Protein AF-A0A090WXW4-F1 (afdb_monomer_lite)

Organism: NCBI:txid221126

Sequence (189 aa):
MKLTKKIIGKSDSYLQDFLSYNLQWGIMCPIWKREFIQKLKGFKAGYPRLNDPELMIRALLVPNVKFKVFTDVNYDTVYNMNVVNWVALKDKYYQSLLLFIPEVSRSLEDVNKTDLKKYLSSYLKVWFRDFMFPSQLNLVYQNNTLINLFYKHKIISIFKKFKLKTLLFGHNVFYYFKRKFKDLIINLT

Structure (mmCIF, N/CA/C/O backbone):
data_AF-A0A090WXW4-F1
#
_entry.id   AF-A0A090WXW4-F1
#
loop_
_atom_site.group_PDB
_atom_site.id
_atom_site.type_symbol
_atom_site.label_atom_id
_atom_site.label_alt_id
_atom_site.label_comp_id
_atom_site.label_asym_id
_atom_site.label_entity_id
_atom_site.label_seq_id
_atom_site.pdbx_PDB_ins_code
_atom_site.Cartn_x
_atom_site.Cartn_y
_atom_site.Cartn_z
_atom_site.occupancy
_atom_site.B_iso_or_equiv
_atom_site.auth_seq_id
_atom_site.auth_comp_id
_atom_site.auth_asym_id
_atom_site.auth_atom_id
_atom_site.pdbx_PDB_model_num
ATOM 1 N N . MET A 1 1 ? 13.107 -27.669 -0.609 1.00 52.09 1 MET A N 1
ATOM 2 C CA . MET A 1 1 ? 13.052 -26.349 0.062 1.00 52.09 1 MET A CA 1
ATOM 3 C C . MET A 1 1 ? 12.718 -26.582 1.529 1.00 52.09 1 MET A C 1
ATOM 5 O O . MET A 1 1 ? 11.716 -27.231 1.793 1.00 52.09 1 MET A O 1
ATOM 9 N N . LYS A 1 2 ? 13.561 -26.150 2.475 1.00 51.84 2 LYS A N 1
ATOM 10 C CA . LYS A 1 2 ? 13.277 -26.305 3.912 1.00 51.84 2 LYS A CA 1
ATOM 11 C C . LYS A 1 2 ? 12.258 -25.226 4.297 1.00 51.84 2 LYS A C 1
ATOM 13 O O . LYS A 1 2 ? 12.577 -24.044 4.222 1.00 51.84 2 LYS A O 1
ATOM 18 N N . LEU A 1 3 ? 11.021 -25.617 4.604 1.00 58.69 3 LEU A N 1
ATOM 19 C CA . LEU A 1 3 ? 9.980 -24.688 5.052 1.00 58.69 3 LEU A CA 1
ATOM 20 C C . LEU A 1 3 ? 10.286 -24.283 6.496 1.00 58.69 3 LEU A C 1
ATOM 22 O O . LEU A 1 3 ? 10.125 -25.078 7.419 1.00 58.69 3 LEU A O 1
ATOM 26 N N . THR A 1 4 ? 10.770 -23.062 6.696 1.00 64.00 4 THR A N 1
ATOM 27 C CA . THR A 1 4 ? 11.019 -22.522 8.035 1.00 64.00 4 THR A CA 1
ATOM 28 C C . THR A 1 4 ? 9.746 -21.862 8.553 1.00 64.00 4 THR A C 1
ATOM 30 O O . THR A 1 4 ? 9.257 -20.900 7.958 1.00 64.00 4 THR A O 1
ATOM 33 N N . LYS A 1 5 ? 9.203 -22.363 9.671 1.00 70.69 5 LYS A N 1
ATOM 34 C CA . LYS A 1 5 ? 8.072 -21.723 10.358 1.00 70.69 5 LYS A CA 1
ATOM 35 C C . LYS A 1 5 ? 8.496 -20.322 10.794 1.00 70.69 5 LYS A C 1
ATOM 37 O O . LYS A 1 5 ? 9.425 -20.172 11.584 1.00 70.69 5 LYS A O 1
ATOM 42 N N . LYS A 1 6 ? 7.795 -19.299 10.310 1.00 73.94 6 LYS A N 1
ATOM 43 C CA . LYS A 1 6 ? 7.925 -17.939 10.831 1.00 73.94 6 LYS A CA 1
ATOM 44 C C . LYS A 1 6 ? 6.922 -17.760 11.967 1.00 73.94 6 LYS A C 1
ATOM 46 O O . LYS A 1 6 ? 5.728 -17.953 11.763 1.00 73.94 6 LYS A O 1
ATOM 51 N N . ILE A 1 7 ? 7.403 -17.408 13.157 1.00 77.25 7 ILE A N 1
ATOM 52 C CA . ILE A 1 7 ? 6.532 -17.048 14.281 1.00 77.25 7 ILE A CA 1
ATOM 53 C C . ILE A 1 7 ? 5.947 -15.662 13.991 1.00 77.25 7 ILE A C 1
ATOM 55 O O . ILE A 1 7 ? 6.689 -14.725 13.690 1.00 77.25 7 ILE A O 1
ATOM 59 N N . ILE A 1 8 ? 4.620 -15.545 14.046 1.00 77.06 8 ILE A N 1
ATOM 60 C CA . ILE A 1 8 ? 3.903 -14.280 13.867 1.00 77.06 8 ILE A CA 1
ATOM 61 C C . ILE A 1 8 ? 3.454 -13.820 15.251 1.00 77.06 8 ILE A C 1
ATOM 63 O O . ILE A 1 8 ? 2.583 -14.433 15.862 1.00 77.06 8 ILE A O 1
ATOM 67 N N . GLY A 1 9 ? 4.088 -12.763 15.755 1.00 79.62 9 GLY A N 1
ATOM 68 C CA . GLY A 1 9 ? 3.720 -12.157 17.030 1.00 79.62 9 GLY A CA 1
ATOM 69 C C . GLY A 1 9 ? 2.408 -11.377 16.951 1.00 79.62 9 GLY A C 1
ATOM 70 O O . GLY A 1 9 ? 1.906 -11.060 15.869 1.00 79.62 9 GLY A O 1
ATOM 71 N N . LYS A 1 10 ? 1.870 -11.032 18.121 1.00 85.44 10 LYS A N 1
ATOM 72 C CA . LYS A 1 10 ? 0.752 -10.094 18.234 1.00 85.44 10 LYS A CA 1
ATOM 73 C C . LYS A 1 10 ? 1.187 -8.715 17.726 1.00 85.44 10 LYS A C 1
ATOM 75 O O . LYS A 1 10 ? 2.288 -8.267 18.029 1.00 85.44 10 LYS A O 1
ATOM 80 N N . SER A 1 11 ? 0.311 -8.057 16.973 1.00 89.19 11 SER A N 1
ATOM 81 C CA . SER A 1 11 ? 0.519 -6.677 16.529 1.00 89.19 11 SER A CA 1
ATOM 82 C C . SER A 1 11 ? -0.136 -5.681 17.478 1.00 89.19 11 SER A C 1
ATOM 84 O O . SER A 1 11 ? -1.258 -5.911 17.943 1.00 89.19 11 SER A O 1
ATOM 86 N N . ASP A 1 12 ? 0.533 -4.549 17.695 1.00 89.56 12 ASP A N 1
ATOM 87 C CA . ASP A 1 12 ? -0.028 -3.389 18.394 1.00 89.56 12 ASP A CA 1
ATOM 88 C C . ASP A 1 12 ? -1.120 -2.708 17.559 1.00 89.56 12 ASP A C 1
ATOM 90 O O . ASP A 1 12 ? -2.100 -2.183 18.088 1.00 89.56 12 ASP A O 1
ATOM 94 N N . SER A 1 13 ? -0.977 -2.728 16.229 1.00 94.06 13 SER A N 1
ATOM 95 C CA . SER A 1 13 ? -1.951 -2.152 15.309 1.00 94.06 13 SER A CA 1
ATOM 96 C C . SER A 1 13 ? -1.961 -2.884 13.973 1.00 94.06 13 SER A C 1
ATOM 98 O O . SER A 1 13 ? -1.239 -2.541 13.035 1.00 94.06 13 SER A O 1
ATOM 100 N N . TYR A 1 14 ? -2.885 -3.834 13.844 1.00 94.06 14 TYR A N 1
ATOM 101 C CA . TYR A 1 14 ? -3.102 -4.551 12.586 1.00 94.06 14 TYR A CA 1
ATOM 102 C C . TYR A 1 14 ? -3.417 -3.602 11.420 1.00 94.06 14 TYR A C 1
ATOM 104 O O . TYR A 1 14 ? -2.978 -3.837 10.300 1.00 94.06 14 TYR A O 1
ATOM 112 N N . LEU A 1 15 ? -4.111 -2.483 11.665 1.00 96.12 15 LEU A N 1
ATOM 113 C CA . LEU A 1 15 ? -4.351 -1.483 10.620 1.00 96.12 15 LEU A CA 1
ATOM 114 C C . LEU A 1 15 ? -3.035 -0.894 10.094 1.00 96.12 15 LEU A C 1
ATOM 116 O O . LEU A 1 15 ? -2.853 -0.809 8.882 1.00 96.12 15 LEU A O 1
ATOM 120 N N . GLN A 1 16 ? -2.108 -0.512 10.978 1.00 97.06 16 GLN A N 1
ATOM 121 C CA . GLN A 1 16 ? -0.806 0.008 10.553 1.00 97.06 16 GLN A CA 1
ATOM 122 C C . GLN A 1 16 ? 0.012 -1.044 9.805 1.00 97.06 16 GLN A C 1
ATOM 124 O O . GLN A 1 16 ? 0.681 -0.693 8.833 1.00 97.06 16 GLN A O 1
ATOM 129 N N . ASP A 1 17 ? -0.078 -2.316 10.197 1.00 95.38 17 ASP A N 1
ATOM 130 C CA . ASP A 1 17 ? 0.574 -3.411 9.479 1.00 95.38 17 ASP A CA 1
ATOM 131 C C . ASP A 1 17 ? 0.079 -3.513 8.038 1.00 95.38 17 ASP A C 1
ATOM 133 O O . ASP A 1 17 ? 0.882 -3.475 7.100 1.00 95.38 17 ASP A O 1
ATOM 137 N N . PHE A 1 18 ? -1.240 -3.544 7.839 1.00 96.00 18 PHE A N 1
ATOM 138 C CA . PHE A 1 18 ? -1.822 -3.564 6.499 1.00 96.00 18 PHE A CA 1
ATOM 139 C C . PHE A 1 18 ? -1.450 -2.319 5.689 1.00 96.00 18 PHE A C 1
ATOM 141 O O . PHE A 1 18 ? -1.054 -2.437 4.526 1.00 96.00 18 PHE A O 1
ATOM 148 N N . LEU A 1 19 ? -1.504 -1.129 6.295 1.00 97.81 19 LEU A N 1
ATOM 149 C CA . LEU A 1 19 ? -1.081 0.116 5.647 1.00 97.81 19 LEU A CA 1
ATOM 150 C C . LEU A 1 19 ? 0.420 0.120 5.316 1.00 97.81 19 LEU A C 1
ATOM 152 O O . LEU A 1 19 ? 0.826 0.784 4.368 1.00 97.81 19 LEU A O 1
ATOM 156 N N . SER A 1 20 ? 1.235 -0.649 6.037 1.00 97.19 20 SER A N 1
ATOM 157 C CA . SER A 1 20 ? 2.687 -0.749 5.852 1.00 97.19 20 SER A CA 1
ATOM 158 C C . SER A 1 20 ? 3.124 -1.906 4.953 1.00 97.19 20 SER A C 1
ATOM 160 O O . SER A 1 20 ? 4.323 -2.173 4.869 1.00 97.19 20 SER A O 1
ATOM 162 N N . TYR A 1 21 ? 2.195 -2.592 4.276 1.00 95.50 21 TYR A N 1
ATOM 163 C CA . TYR A 1 21 ? 2.477 -3.821 3.517 1.00 95.50 21 TYR A CA 1
ATOM 164 C C . TYR A 1 21 ? 3.077 -4.951 4.381 1.00 95.50 21 TYR A C 1
ATOM 166 O O . TYR A 1 21 ? 3.743 -5.856 3.883 1.00 95.50 21 TYR A O 1
ATOM 174 N N . ASN A 1 22 ? 2.844 -4.930 5.693 1.00 92.94 22 ASN A N 1
ATOM 175 C CA . ASN A 1 22 ? 3.186 -6.026 6.592 1.00 92.94 22 ASN A CA 1
ATOM 176 C C . ASN A 1 22 ? 2.044 -7.058 6.591 1.00 92.94 22 ASN A C 1
ATOM 178 O O . ASN A 1 22 ? 1.309 -7.219 7.562 1.00 92.94 22 ASN A O 1
ATOM 182 N N . LEU A 1 23 ? 1.848 -7.712 5.444 1.00 89.75 23 LEU A N 1
ATOM 183 C CA . LEU A 1 23 ? 0.687 -8.564 5.176 1.00 89.75 23 LEU A CA 1
ATOM 184 C C . LEU A 1 23 ? 0.905 -9.979 5.722 1.00 89.75 23 LEU A C 1
ATOM 186 O O . LEU A 1 23 ? 1.285 -10.888 4.989 1.00 89.75 23 LEU A O 1
ATOM 190 N N . GLN A 1 24 ? 0.680 -10.160 7.023 1.00 79.62 24 GLN A N 1
ATOM 191 C CA . GLN A 1 24 ? 0.763 -11.482 7.660 1.00 79.62 24 GLN A CA 1
ATOM 192 C C . GLN A 1 24 ? -0.463 -12.365 7.370 1.00 79.62 24 GLN A C 1
ATOM 194 O O . GLN A 1 24 ? -0.419 -13.567 7.617 1.00 79.62 24 GLN A O 1
ATOM 199 N N . TRP A 1 25 ? -1.563 -11.789 6.874 1.00 75.94 25 TRP A N 1
ATOM 200 C CA . TRP A 1 25 ? -2.817 -12.504 6.623 1.00 75.94 25 TRP A CA 1
ATOM 201 C C . TRP A 1 25 ? -3.050 -12.667 5.120 1.00 75.94 25 TRP A C 1
ATOM 203 O O . TRP A 1 25 ? -3.066 -11.683 4.380 1.00 75.94 25 TRP A O 1
ATOM 213 N N . GLY A 1 26 ? -3.254 -13.908 4.679 1.00 69.31 26 GLY A N 1
ATOM 214 C CA . GLY A 1 26 ? -3.752 -14.228 3.341 1.00 69.31 26 GLY A CA 1
ATOM 215 C C . GLY A 1 26 ? -5.283 -14.315 3.292 1.00 69.31 26 GLY A C 1
ATOM 216 O O . GLY A 1 26 ? -5.955 -14.237 4.321 1.00 69.31 26 GLY A O 1
ATOM 217 N N . ILE A 1 27 ? -5.836 -14.537 2.093 1.00 60.81 27 ILE A N 1
ATOM 218 C CA . ILE A 1 27 ? -7.292 -14.659 1.832 1.00 60.81 27 ILE A CA 1
ATOM 219 C C . ILE A 1 27 ? -7.966 -15.711 2.716 1.00 60.81 27 ILE A C 1
ATOM 221 O O . ILE A 1 27 ? -9.117 -15.542 3.104 1.00 60.81 27 ILE A O 1
ATOM 225 N N . MET A 1 28 ? -7.248 -16.789 3.029 1.00 62.22 28 MET A N 1
ATOM 226 C CA . MET A 1 28 ? -7.763 -17.929 3.790 1.00 62.22 28 MET A CA 1
ATOM 227 C C . MET A 1 28 ? -7.749 -17.719 5.308 1.00 62.22 28 MET A C 1
ATOM 229 O O . MET A 1 28 ? -8.315 -18.521 6.039 1.00 62.22 28 MET A O 1
ATOM 233 N N . CYS A 1 29 ? -7.087 -16.673 5.801 1.00 76.06 29 CYS A N 1
ATOM 234 C CA . CYS A 1 29 ? -6.876 -16.485 7.234 1.00 76.06 29 CYS A CA 1
ATOM 235 C C . CYS A 1 29 ? -8.102 -15.960 8.014 1.00 76.06 29 CYS A C 1
ATOM 237 O O . CYS A 1 29 ? -8.272 -16.371 9.162 1.00 76.06 29 CYS A O 1
ATOM 239 N N . PRO A 1 30 ? -8.942 -15.042 7.493 1.00 86.62 30 PRO A N 1
ATOM 240 C CA . PRO A 1 30 ? -10.058 -14.506 8.269 1.00 86.62 30 PRO A CA 1
ATOM 241 C C . PRO A 1 30 ? -11.321 -15.375 8.208 1.00 86.62 30 PRO A C 1
ATOM 243 O O . PRO A 1 30 ? -11.803 -15.736 7.137 1.00 86.62 30 PRO A O 1
ATOM 246 N N . ILE A 1 31 ? -11.946 -15.574 9.370 1.00 90.94 31 ILE A N 1
ATOM 247 C CA . ILE A 1 31 ? -13.334 -16.037 9.474 1.00 90.94 31 ILE A CA 1
ATOM 248 C C . ILE A 1 31 ? -14.226 -14.811 9.675 1.00 90.94 31 ILE A C 1
ATOM 250 O O . ILE A 1 31 ? -14.103 -14.087 10.665 1.00 90.94 31 ILE A O 1
ATOM 254 N N . TRP A 1 32 ? -15.138 -14.574 8.734 1.00 93.19 32 TRP A N 1
ATOM 255 C CA . TRP A 1 32 ? -16.021 -13.410 8.751 1.00 93.19 32 TRP A CA 1
ATOM 256 C C . TRP A 1 32 ? -17.415 -13.754 9.267 1.00 93.19 32 TRP A C 1
ATOM 258 O O . TRP A 1 32 ? -18.025 -14.738 8.852 1.00 93.19 32 TRP A O 1
ATOM 268 N N . LYS A 1 33 ? -17.991 -12.866 10.085 1.00 96.38 33 LYS A N 1
ATOM 269 C CA . LYS A 1 33 ? -19.446 -12.856 10.282 1.00 96.38 33 LYS A CA 1
ATOM 270 C C . LYS A 1 33 ? -20.117 -12.483 8.959 1.00 96.38 33 LYS A C 1
ATOM 272 O O . LYS A 1 33 ? -19.784 -11.447 8.382 1.00 96.38 33 LYS A O 1
ATOM 277 N N . ARG A 1 34 ? -21.087 -13.289 8.512 1.00 96.12 34 ARG A N 1
ATOM 278 C CA . ARG A 1 34 ? -21.793 -13.106 7.228 1.00 96.12 34 ARG A CA 1
ATOM 279 C C . ARG A 1 34 ? -22.326 -11.683 7.045 1.00 96.12 34 ARG A C 1
ATOM 281 O O . ARG A 1 34 ? -22.036 -11.036 6.045 1.00 96.12 34 ARG A O 1
ATOM 288 N N . GLU A 1 35 ? -23.050 -11.176 8.034 1.00 97.00 35 GLU A N 1
ATOM 289 C CA . GLU A 1 35 ? -23.637 -9.833 7.976 1.00 97.00 35 GLU A CA 1
ATOM 290 C C . GLU A 1 35 ? -22.574 -8.731 7.888 1.00 97.00 35 GLU A C 1
ATOM 292 O O . GLU A 1 35 ? -22.773 -7.714 7.228 1.00 97.00 35 GLU A O 1
ATOM 297 N N . PHE A 1 36 ? -21.423 -8.926 8.538 1.00 97.00 36 PHE A N 1
ATOM 298 C CA . PHE A 1 36 ? -20.335 -7.954 8.523 1.00 97.00 36 PHE A CA 1
ATOM 299 C C . PHE A 1 36 ? -19.694 -7.861 7.135 1.00 97.00 36 PHE A C 1
ATOM 301 O O . PHE A 1 36 ? -19.548 -6.763 6.599 1.00 97.00 36 PHE A O 1
ATOM 308 N N . ILE A 1 37 ? -19.376 -9.000 6.508 1.00 95.56 37 ILE A N 1
ATOM 309 C CA . ILE A 1 37 ? -18.783 -9.000 5.162 1.00 95.56 37 ILE A CA 1
ATOM 310 C C . ILE A 1 37 ? -19.770 -8.508 4.091 1.00 95.56 37 ILE A C 1
ATOM 312 O O . ILE A 1 37 ? -19.362 -7.835 3.143 1.00 95.56 37 ILE A O 1
ATOM 316 N N . GLN A 1 38 ? -21.072 -8.756 4.271 1.00 96.19 38 GLN A N 1
ATOM 317 C CA . GLN A 1 38 ? -22.121 -8.197 3.412 1.00 96.19 38 GLN A CA 1
ATOM 318 C C . GLN A 1 38 ? -22.202 -6.669 3.525 1.00 96.19 38 GLN A C 1
ATOM 320 O O . GLN A 1 38 ? -22.284 -5.994 2.500 1.00 96.19 38 GLN A O 1
ATOM 325 N N . LYS A 1 39 ? -22.088 -6.102 4.736 1.00 96.44 39 LYS A N 1
ATOM 326 C CA . LYS A 1 39 ? -22.002 -4.640 4.937 1.00 96.44 39 LYS A CA 1
ATOM 327 C C . LYS A 1 39 ? -20.761 -4.036 4.277 1.00 96.44 39 LYS A C 1
ATOM 329 O O . LYS A 1 39 ? -20.833 -2.944 3.721 1.00 96.44 39 LYS A O 1
ATOM 334 N N . LEU A 1 40 ? -19.646 -4.768 4.273 1.00 95.62 40 LEU A N 1
ATOM 335 C CA . LEU A 1 40 ? -18.441 -4.395 3.530 1.00 95.62 40 LEU A CA 1
ATOM 336 C C . LEU A 1 40 ? -18.575 -4.591 2.011 1.00 95.62 40 LEU A C 1
ATOM 338 O O . LEU A 1 40 ? -17.685 -4.168 1.282 1.00 95.62 40 LEU A O 1
ATOM 342 N N . LYS A 1 41 ? -19.647 -5.209 1.506 1.00 96.31 41 LYS A N 1
ATOM 343 C CA . LYS A 1 41 ? -19.835 -5.523 0.079 1.00 96.31 41 LYS A CA 1
ATOM 344 C C . LYS A 1 41 ? -18.727 -6.408 -0.520 1.00 96.31 41 LYS A C 1
ATOM 346 O O . LYS A 1 41 ? -18.479 -6.348 -1.719 1.00 96.31 41 LYS A O 1
ATOM 351 N N . GLY A 1 42 ? -18.077 -7.240 0.301 1.00 93.31 42 GLY A N 1
ATOM 352 C CA . GLY A 1 42 ? -17.055 -8.188 -0.158 1.00 93.31 42 GLY A CA 1
ATOM 353 C C . GLY A 1 42 ? -15.864 -7.539 -0.879 1.00 93.31 42 GLY A C 1
ATOM 354 O O . GLY A 1 42 ? -15.480 -6.408 -0.575 1.00 93.31 42 GLY A O 1
ATOM 355 N N . PHE A 1 43 ? -15.251 -8.280 -1.808 1.00 93.56 43 PHE A N 1
ATOM 356 C CA . PHE A 1 43 ? -14.136 -7.809 -2.635 1.00 93.56 43 PHE A CA 1
ATOM 357 C C . PHE A 1 43 ? -14.596 -6.885 -3.766 1.00 93.56 43 PHE A C 1
ATOM 359 O O . PHE A 1 43 ? -15.680 -7.046 -4.324 1.00 93.56 43 PHE A O 1
ATOM 366 N N . LYS A 1 44 ? -13.724 -5.958 -4.169 1.00 93.50 44 LYS A N 1
ATOM 367 C CA . LYS A 1 44 ? -13.964 -5.082 -5.318 1.00 93.50 44 LYS A CA 1
ATOM 368 C C . LYS A 1 44 ? -13.432 -5.716 -6.599 1.00 93.50 44 LYS A C 1
ATOM 370 O O . LYS A 1 44 ? -12.229 -5.756 -6.823 1.00 93.50 44 LYS A O 1
ATOM 375 N N . ALA A 1 45 ? -14.336 -6.132 -7.484 1.00 89.94 45 ALA A N 1
ATOM 376 C CA . ALA A 1 45 ? -13.988 -6.838 -8.723 1.00 89.94 45 ALA A CA 1
ATOM 377 C C . ALA A 1 45 ? -13.012 -6.081 -9.651 1.00 89.94 45 ALA A C 1
ATOM 379 O O . ALA A 1 45 ? -12.291 -6.708 -10.420 1.00 89.94 45 ALA A O 1
ATOM 380 N N . GLY A 1 46 ? -12.957 -4.745 -9.575 1.00 92.06 46 GLY A N 1
ATOM 381 C CA . GLY A 1 46 ? -12.081 -3.926 -10.421 1.00 92.06 46 GLY A CA 1
ATOM 382 C C . GLY A 1 46 ? -10.588 -3.986 -10.075 1.00 92.06 46 GLY A C 1
ATOM 383 O O . GLY A 1 46 ? -9.770 -3.502 -10.852 1.00 92.06 46 GLY A O 1
ATOM 384 N N . TYR A 1 47 ? -10.207 -4.555 -8.929 1.00 94.19 47 TYR A N 1
ATOM 385 C CA . TYR A 1 47 ? -8.810 -4.613 -8.502 1.00 94.19 47 TYR A CA 1
ATOM 386 C C . TYR A 1 47 ? -8.083 -5.821 -9.117 1.00 94.19 47 TYR A C 1
ATOM 388 O O . TYR A 1 47 ? -8.411 -6.968 -8.799 1.00 94.19 47 TYR A O 1
ATOM 396 N N . PRO A 1 48 ? -7.022 -5.606 -9.920 1.00 93.62 48 PRO A N 1
ATOM 397 C CA . PRO A 1 48 ? -6.256 -6.707 -10.510 1.00 93.62 48 PRO A CA 1
ATOM 398 C C . PRO A 1 48 ? -5.361 -7.447 -9.496 1.00 93.62 48 PRO A C 1
ATOM 400 O O . PRO A 1 48 ? -4.896 -8.560 -9.756 1.00 93.62 48 PRO A O 1
ATOM 403 N N . ARG A 1 49 ? -5.087 -6.814 -8.351 1.00 92.75 49 ARG A N 1
ATOM 404 C CA . ARG A 1 49 ? -4.312 -7.294 -7.192 1.00 92.75 49 ARG A CA 1
ATOM 405 C C . ARG A 1 49 ? -4.626 -6.416 -5.970 1.00 92.75 49 ARG A C 1
ATOM 407 O O . ARG A 1 49 ? -5.250 -5.372 -6.127 1.00 92.75 49 ARG A O 1
ATOM 414 N N . LEU A 1 50 ? -4.139 -6.783 -4.783 1.00 94.38 50 LEU A N 1
ATOM 415 C CA . LEU A 1 50 ? -4.330 -6.043 -3.520 1.00 94.38 50 LEU A CA 1
ATOM 416 C C . LEU A 1 50 ? -5.776 -6.034 -2.992 1.00 94.38 50 LEU A C 1
ATOM 418 O O . LEU A 1 50 ? -6.084 -5.257 -2.097 1.00 94.38 50 LEU A O 1
ATOM 422 N N . ASN A 1 51 ? -6.628 -6.937 -3.481 1.00 93.25 51 ASN A N 1
ATOM 423 C CA . ASN A 1 51 ? -7.991 -7.130 -2.975 1.00 93.25 51 ASN A CA 1
ATOM 424 C C . ASN A 1 51 ? -8.024 -7.431 -1.472 1.00 93.25 51 ASN A C 1
ATOM 426 O O . ASN A 1 51 ? -8.821 -6.864 -0.735 1.00 93.25 51 ASN A O 1
ATOM 430 N N . ASP A 1 52 ? -7.131 -8.302 -1.016 1.00 91.62 52 ASP A N 1
ATOM 431 C CA . ASP A 1 52 ? -7.095 -8.767 0.370 1.00 91.62 52 ASP A CA 1
ATOM 432 C C . ASP A 1 52 ? -6.694 -7.653 1.336 1.00 91.62 52 ASP A C 1
ATOM 434 O O . ASP A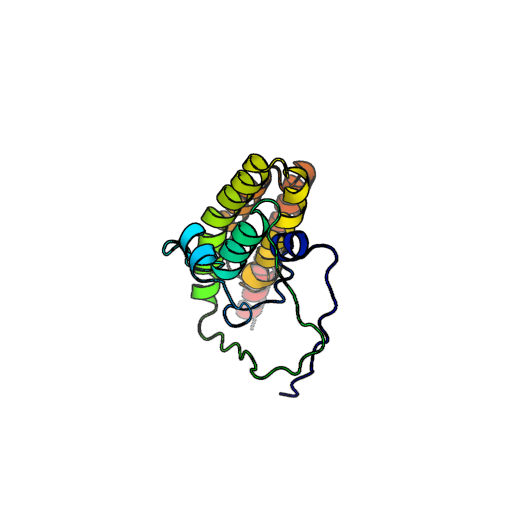 1 52 ? -7.463 -7.379 2.260 1.00 91.62 52 ASP A O 1
ATOM 438 N N . PRO A 1 53 ? -5.553 -6.954 1.139 1.00 94.81 53 PRO A N 1
ATOM 439 C CA . PRO A 1 53 ? -5.233 -5.820 1.989 1.00 94.81 53 PRO A CA 1
ATOM 440 C C . PRO A 1 53 ? -6.280 -4.707 1.890 1.00 94.81 53 PRO A C 1
ATOM 442 O O . PRO A 1 53 ? -6.563 -4.080 2.904 1.00 94.81 53 PRO A O 1
ATOM 445 N N . GLU A 1 54 ? -6.897 -4.478 0.726 1.00 96.12 54 GLU A N 1
ATOM 446 C CA . GLU A 1 54 ? -7.974 -3.489 0.574 1.00 96.12 54 GLU A CA 1
ATOM 447 C C . GLU A 1 54 ? -9.182 -3.823 1.457 1.00 96.12 54 GLU A C 1
ATOM 449 O O . GLU A 1 54 ? -9.605 -2.991 2.265 1.00 96.12 54 GLU A O 1
ATOM 454 N N . LEU A 1 55 ? -9.688 -5.056 1.371 1.00 95.62 55 LEU A N 1
ATOM 455 C CA . LEU A 1 55 ? -10.830 -5.509 2.159 1.00 95.62 55 LEU A CA 1
ATOM 456 C C . LEU A 1 55 ? -10.525 -5.463 3.660 1.00 95.62 55 LEU A C 1
ATOM 458 O O . LEU A 1 55 ? -11.356 -5.010 4.450 1.00 95.62 55 LEU A O 1
ATOM 462 N N . MET A 1 56 ? -9.327 -5.896 4.054 1.00 95.44 56 MET A N 1
ATOM 463 C CA . MET A 1 56 ? -8.891 -5.886 5.450 1.00 95.44 56 MET A CA 1
ATOM 464 C C . MET A 1 56 ? -8.761 -4.471 6.002 1.00 95.44 56 MET A C 1
ATOM 466 O O . MET A 1 56 ? -9.231 -4.205 7.106 1.00 95.44 56 MET A 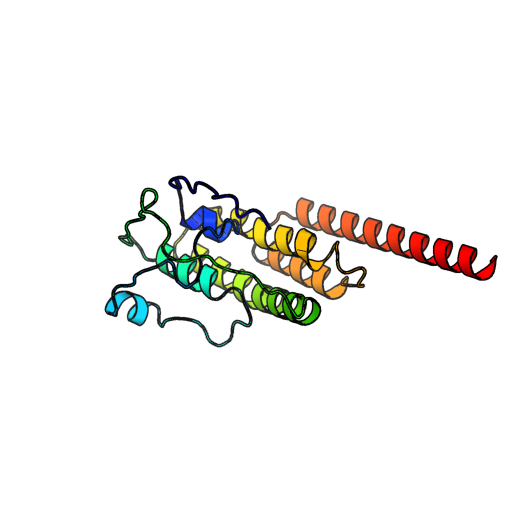O 1
ATOM 470 N N . ILE A 1 57 ? -8.181 -3.542 5.238 1.00 96.88 57 ILE A N 1
ATOM 471 C CA . ILE A 1 57 ? -8.095 -2.136 5.644 1.00 96.88 57 ILE A CA 1
ATOM 472 C C . ILE A 1 57 ? -9.498 -1.570 5.836 1.00 96.88 57 ILE A C 1
ATOM 474 O O . ILE A 1 57 ? -9.766 -0.990 6.884 1.00 96.88 57 ILE A O 1
ATOM 478 N N . ARG A 1 58 ? -10.424 -1.792 4.896 1.00 96.62 58 ARG A N 1
ATOM 479 C CA . ARG A 1 58 ? -11.813 -1.339 5.064 1.00 96.62 58 ARG A CA 1
ATOM 480 C C . ARG A 1 58 ? -12.472 -1.921 6.307 1.00 96.62 58 ARG A C 1
ATOM 482 O O . ARG A 1 58 ? -13.114 -1.177 7.040 1.00 96.62 58 ARG A O 1
ATOM 489 N N . ALA A 1 59 ? -12.289 -3.213 6.570 1.00 96.19 59 ALA A N 1
ATOM 490 C CA . ALA A 1 59 ? -12.797 -3.852 7.780 1.00 96.19 59 ALA A CA 1
ATOM 491 C C . ALA A 1 59 ? -12.227 -3.209 9.056 1.00 96.19 59 ALA A C 1
ATOM 493 O O . ALA A 1 59 ? -12.977 -2.908 9.981 1.00 96.19 59 ALA A O 1
ATOM 494 N N . LEU A 1 60 ? -10.915 -2.958 9.088 1.00 96.44 60 LEU A N 1
ATOM 495 C CA . LEU A 1 60 ? -10.203 -2.365 10.225 1.00 96.44 60 LEU A CA 1
ATOM 496 C C . LEU A 1 60 ? -10.476 -0.862 10.411 1.00 96.44 60 LEU A C 1
ATOM 498 O O . LEU A 1 60 ? -10.194 -0.310 11.477 1.00 96.44 60 LEU A O 1
ATOM 502 N N . LEU A 1 61 ? -11.023 -0.194 9.395 1.00 97.75 61 LEU A N 1
ATOM 503 C CA . LEU A 1 61 ? -11.488 1.190 9.481 1.00 97.75 61 LEU A CA 1
ATOM 504 C C . LEU A 1 61 ? -12.922 1.310 10.009 1.00 97.75 61 LEU A C 1
ATOM 506 O O . LEU A 1 61 ? -13.312 2.412 10.392 1.00 97.75 61 LEU A O 1
ATOM 510 N N . VAL A 1 62 ? -13.689 0.213 10.091 1.00 97.12 62 VAL A N 1
ATOM 511 C CA . VAL A 1 62 ? -15.026 0.244 10.703 1.00 97.12 62 VAL A CA 1
ATOM 512 C C . VAL A 1 62 ? -14.899 0.658 12.179 1.00 97.12 62 VAL A C 1
ATOM 514 O O . VAL A 1 62 ? -14.148 0.021 12.928 1.00 97.12 62 VAL A O 1
ATOM 517 N N . PRO A 1 63 ? -15.624 1.701 12.632 1.00 94.31 63 PRO A N 1
ATOM 518 C CA . PRO A 1 63 ? -15.563 2.153 14.017 1.00 94.31 63 PRO A CA 1
ATOM 519 C C . PRO A 1 63 ? -15.865 1.022 14.999 1.00 94.31 63 PRO A C 1
ATOM 521 O O . PRO A 1 63 ? -16.847 0.297 14.844 1.00 94.31 63 PRO A O 1
ATOM 524 N N . ASN A 1 64 ? -15.019 0.882 16.022 1.00 93.94 64 ASN A N 1
ATOM 525 C CA . ASN A 1 64 ? -15.165 -0.121 17.083 1.00 93.94 64 ASN A CA 1
ATOM 526 C C . ASN A 1 64 ? -15.300 -1.568 16.569 1.00 93.94 64 ASN A C 1
ATOM 528 O O . ASN A 1 64 ? -15.968 -2.392 17.202 1.00 93.94 64 ASN A O 1
ATOM 532 N N . VAL A 1 65 ? -14.682 -1.889 15.423 1.00 95.75 65 VAL A N 1
ATOM 533 C CA . VAL A 1 65 ? -14.665 -3.256 14.895 1.00 95.75 65 VAL A CA 1
ATOM 534 C C . VAL A 1 65 ? -14.109 -4.225 15.938 1.00 95.75 65 VAL A C 1
ATOM 536 O O . VAL A 1 65 ? -13.028 -4.034 16.493 1.00 95.75 65 VAL A O 1
ATOM 539 N N . LYS A 1 66 ? -14.870 -5.285 16.217 1.00 95.31 66 LYS A N 1
ATOM 540 C CA . LYS A 1 66 ? -14.480 -6.342 17.151 1.00 95.31 66 LYS A CA 1
ATOM 541 C C . LYS A 1 66 ? -13.963 -7.532 16.361 1.00 95.31 66 LYS A C 1
ATOM 543 O O . LYS A 1 66 ? -14.684 -8.085 15.534 1.00 95.31 66 LYS A O 1
ATOM 548 N N . PHE A 1 67 ? -12.739 -7.946 16.648 1.00 94.00 67 PHE A N 1
ATOM 549 C CA . PHE A 1 67 ? -12.120 -9.127 16.060 1.00 94.00 67 PHE A CA 1
ATOM 550 C C . PHE A 1 67 ? -11.208 -9.800 17.087 1.00 94.00 67 PHE A C 1
ATOM 552 O O . PHE A 1 67 ? -10.849 -9.205 18.104 1.00 94.00 67 PHE A O 1
ATOM 559 N N . LYS A 1 68 ? -10.852 -11.058 16.826 1.00 92.12 68 LYS A N 1
ATOM 560 C CA . LYS A 1 68 ? -9.910 -11.836 17.631 1.00 92.12 68 LYS A CA 1
ATOM 561 C C . LYS A 1 68 ? -8.869 -12.441 16.701 1.00 92.12 68 LYS A C 1
ATOM 563 O O . LYS A 1 68 ? -9.210 -12.895 15.614 1.00 92.12 68 LYS A O 1
ATOM 568 N N . VAL A 1 69 ? -7.618 -12.435 17.142 1.00 89.94 69 VAL A N 1
ATOM 569 C CA . VAL A 1 69 ? -6.489 -13.025 16.419 1.00 89.94 69 VAL A CA 1
ATOM 570 C C . VAL A 1 69 ? -5.958 -14.181 17.250 1.00 89.94 69 VAL A C 1
ATOM 572 O O . VAL A 1 69 ? -5.784 -14.039 18.460 1.00 89.94 69 VAL A O 1
ATOM 575 N N . PHE A 1 70 ? -5.732 -15.318 16.602 1.00 87.81 70 PHE A N 1
ATOM 576 C CA . PHE A 1 70 ? -5.181 -16.518 17.219 1.00 87.81 70 PHE A CA 1
ATOM 577 C C . PHE A 1 70 ? -3.737 -16.685 16.734 1.00 87.81 70 PHE A C 1
ATOM 579 O O . PHE A 1 70 ? -3.516 -17.102 15.602 1.00 87.81 70 PHE A O 1
ATOM 586 N N . THR A 1 71 ? -2.759 -16.304 17.557 1.00 85.19 71 THR A N 1
ATOM 587 C CA . THR A 1 71 ? -1.321 -16.404 17.223 1.00 85.19 71 THR A CA 1
ATOM 588 C C . THR A 1 71 ? -0.702 -17.735 17.639 1.00 85.19 71 THR A C 1
ATOM 590 O O . THR A 1 71 ? 0.316 -18.138 17.083 1.00 85.19 71 THR A O 1
ATOM 593 N N . ASP A 1 72 ? -1.345 -18.434 18.577 1.00 85.31 72 ASP A N 1
ATOM 594 C CA . ASP A 1 72 ? -0.770 -19.596 19.267 1.00 85.31 72 ASP A CA 1
ATOM 595 C C . ASP A 1 72 ? -1.376 -20.922 18.779 1.00 85.31 72 ASP A C 1
ATOM 597 O O . ASP A 1 72 ? -1.241 -21.963 19.417 1.00 85.31 72 ASP A O 1
ATOM 601 N N . VAL A 1 73 ? -2.065 -20.889 17.636 1.00 84.12 73 VAL A N 1
ATOM 602 C CA . VAL A 1 73 ? -2.645 -22.073 16.994 1.00 84.12 73 VAL A CA 1
ATOM 603 C C . VAL A 1 73 ? -1.678 -22.661 15.971 1.00 84.12 73 VAL A C 1
ATOM 605 O O . VAL A 1 73 ? -0.889 -21.953 15.339 1.00 84.12 73 VAL A O 1
ATOM 608 N N . ASN A 1 74 ? -1.739 -23.979 15.793 1.00 81.75 74 ASN A N 1
ATOM 609 C CA . ASN A 1 74 ? -1.006 -24.635 14.719 1.00 81.75 74 ASN A CA 1
ATOM 610 C C . ASN A 1 74 ? -1.619 -24.260 13.368 1.00 81.75 74 ASN A C 1
ATOM 612 O O . ASN A 1 74 ? -2.837 -24.168 13.236 1.00 81.75 74 ASN A O 1
ATOM 616 N N . TYR A 1 75 ? -0.763 -24.039 12.372 1.00 76.19 75 TYR A N 1
ATOM 617 C CA . TYR A 1 75 ? -1.211 -23.834 11.001 1.00 76.19 75 TYR A CA 1
ATOM 618 C C . TYR A 1 75 ? -1.727 -25.161 10.440 1.00 76.19 75 TYR A C 1
ATOM 620 O O . TYR A 1 75 ? -1.119 -26.210 10.647 1.00 76.19 75 TYR A O 1
ATOM 628 N N . ASP A 1 76 ? -2.840 -25.102 9.726 1.00 78.50 76 ASP A N 1
ATOM 629 C CA . ASP A 1 76 ? -3.459 -26.231 9.027 1.00 78.50 76 ASP A CA 1
ATOM 630 C C . ASP A 1 76 ? -3.144 -26.222 7.522 1.00 78.50 76 ASP A C 1
ATOM 632 O O . ASP A 1 76 ? -3.315 -27.222 6.828 1.00 78.50 76 ASP A O 1
ATOM 636 N N . THR A 1 77 ? -2.657 -25.088 7.015 1.00 74.62 77 THR A N 1
ATOM 637 C CA . THR A 1 77 ? -2.441 -24.831 5.594 1.00 74.62 77 THR A CA 1
ATOM 638 C C . THR A 1 77 ? -1.132 -24.079 5.362 1.00 74.62 77 THR A C 1
ATOM 640 O O . THR A 1 77 ? -0.691 -23.263 6.173 1.00 74.62 77 THR A O 1
ATOM 643 N N . VAL A 1 78 ? -0.482 -24.361 4.229 1.00 74.19 78 VAL A N 1
ATOM 644 C CA . VAL A 1 78 ? 0.747 -23.682 3.798 1.00 74.19 78 VAL A CA 1
ATOM 645 C C . VAL A 1 78 ? 0.490 -23.029 2.451 1.00 74.19 78 VAL A C 1
ATOM 647 O O . VAL A 1 78 ? 0.135 -23.693 1.479 1.00 74.19 78 VAL A O 1
ATOM 650 N N . TYR A 1 79 ? 0.691 -21.715 2.381 1.00 70.81 79 TYR A N 1
ATOM 651 C CA . TYR A 1 79 ? 0.592 -20.985 1.125 1.00 70.81 79 TYR A CA 1
ATOM 652 C C . TYR A 1 79 ? 1.851 -21.209 0.280 1.00 70.81 79 TYR A C 1
ATOM 654 O O . TYR A 1 79 ? 2.952 -20.832 0.685 1.00 70.81 79 TYR A O 1
ATOM 662 N N . ASN A 1 80 ? 1.687 -21.807 -0.903 1.00 71.69 80 ASN A N 1
ATOM 663 C CA . ASN A 1 80 ? 2.772 -22.007 -1.859 1.00 71.69 80 ASN A CA 1
ATOM 664 C C . ASN A 1 80 ? 2.664 -21.002 -3.017 1.00 71.69 80 ASN A C 1
ATOM 666 O O . ASN A 1 80 ? 1.723 -21.043 -3.811 1.00 71.69 80 ASN A O 1
ATOM 670 N N . MET A 1 81 ? 3.629 -20.087 -3.113 1.00 66.00 81 MET A N 1
ATOM 671 C CA . MET A 1 81 ? 3.678 -19.101 -4.191 1.00 66.00 81 MET A CA 1
ATOM 672 C C . MET A 1 81 ? 4.344 -19.685 -5.436 1.00 66.00 81 MET A C 1
ATOM 674 O O . MET A 1 81 ? 5.563 -19.637 -5.567 1.00 66.00 81 MET A O 1
ATOM 678 N N . ASN A 1 82 ? 3.542 -20.129 -6.401 1.00 67.06 82 ASN A N 1
ATOM 679 C CA . ASN A 1 82 ? 4.021 -20.375 -7.761 1.00 67.06 82 ASN A CA 1
ATOM 680 C C . ASN A 1 82 ? 3.856 -19.101 -8.602 1.00 67.06 82 ASN A C 1
ATOM 682 O O . ASN A 1 82 ? 2.782 -18.821 -9.136 1.00 67.06 82 ASN A O 1
ATOM 686 N N . VAL A 1 83 ? 4.915 -18.294 -8.711 1.00 64.88 83 VAL A N 1
ATOM 687 C CA . VAL A 1 83 ? 4.910 -17.099 -9.572 1.00 64.88 83 VAL A CA 1
ATOM 688 C C . VAL A 1 83 ? 5.331 -17.496 -10.985 1.00 64.88 83 VAL A C 1
ATOM 690 O O . VAL A 1 83 ? 6.514 -17.534 -11.298 1.00 64.88 83 VAL A O 1
ATOM 693 N N . VAL A 1 84 ? 4.352 -17.793 -11.844 1.00 64.88 84 VAL A N 1
ATOM 694 C CA . VAL A 1 84 ? 4.607 -18.278 -13.216 1.00 64.88 84 VAL A CA 1
ATOM 695 C C . VAL A 1 84 ? 4.806 -17.130 -14.221 1.00 64.88 84 VAL A C 1
ATOM 697 O O . VAL A 1 84 ? 5.479 -17.304 -15.230 1.00 64.88 84 VAL A O 1
ATOM 700 N N . ASN A 1 85 ? 4.273 -15.927 -13.955 1.00 82.31 85 ASN A N 1
ATOM 701 C CA . ASN A 1 85 ? 4.390 -14.786 -14.874 1.00 82.31 85 ASN A CA 1
ATOM 702 C C . ASN A 1 85 ? 4.661 -13.462 -14.142 1.00 82.31 85 ASN A C 1
ATOM 704 O O . ASN A 1 85 ? 3.749 -12.783 -13.661 1.00 82.31 85 ASN A O 1
ATOM 708 N N . TRP A 1 86 ? 5.940 -13.088 -14.080 1.00 82.38 86 TRP A N 1
ATOM 709 C CA . TRP A 1 86 ? 6.407 -11.884 -13.393 1.00 82.38 86 TRP A CA 1
ATOM 710 C C . TRP A 1 86 ? 6.009 -10.577 -14.105 1.00 82.38 86 TRP A C 1
ATOM 712 O O . TRP A 1 86 ? 5.697 -9.583 -13.449 1.00 82.38 86 TRP A O 1
ATOM 722 N N . VAL A 1 87 ? 5.939 -10.577 -15.442 1.00 80.50 87 VAL A N 1
ATOM 723 C CA . VAL A 1 87 ? 5.539 -9.395 -16.228 1.00 80.50 87 VAL A CA 1
ATOM 724 C C . VAL A 1 87 ? 4.079 -9.037 -15.952 1.00 80.50 87 VAL A C 1
ATOM 726 O O . VAL A 1 87 ? 3.778 -7.903 -15.579 1.00 80.50 87 VAL A O 1
ATOM 729 N N . ALA A 1 88 ? 3.181 -10.023 -16.029 1.00 85.56 88 ALA A N 1
ATOM 730 C CA . ALA A 1 88 ? 1.772 -9.826 -15.701 1.00 85.56 88 ALA A CA 1
ATOM 731 C C . ALA A 1 88 ? 1.585 -9.419 -14.231 1.00 85.56 88 ALA A C 1
ATOM 733 O O . ALA A 1 88 ? 0.722 -8.601 -13.910 1.00 85.56 88 ALA A O 1
ATOM 734 N N . LEU A 1 89 ? 2.405 -9.963 -13.326 1.00 88.75 89 LEU A N 1
ATOM 735 C CA . LEU A 1 89 ? 2.383 -9.603 -11.911 1.00 88.75 89 LEU A CA 1
ATOM 736 C C . LEU A 1 89 ? 2.720 -8.119 -11.689 1.00 88.75 89 LEU A C 1
ATOM 738 O O . LEU A 1 89 ? 2.002 -7.445 -10.946 1.00 88.75 89 LEU A O 1
ATOM 742 N N . LYS A 1 90 ? 3.765 -7.612 -12.355 1.00 91.75 90 LYS A N 1
ATOM 743 C CA . LYS A 1 90 ? 4.160 -6.196 -12.323 1.00 91.75 90 LYS A CA 1
ATOM 744 C C . LYS A 1 90 ? 3.017 -5.288 -12.758 1.00 91.75 90 LYS A C 1
ATOM 746 O O . LYS A 1 90 ? 2.690 -4.342 -12.044 1.00 91.75 90 LYS A O 1
ATOM 751 N N . ASP A 1 91 ? 2.421 -5.558 -13.919 1.00 92.75 91 ASP A N 1
ATOM 752 C CA . ASP A 1 91 ? 1.364 -4.699 -14.462 1.00 92.75 91 ASP A CA 1
ATOM 753 C C . ASP A 1 91 ? 0.129 -4.698 -13.571 1.00 92.75 91 ASP A C 1
ATOM 755 O O . ASP A 1 91 ? -0.385 -3.631 -13.239 1.00 92.75 91 ASP A O 1
ATOM 759 N N . LYS A 1 92 ? -0.286 -5.870 -13.080 1.00 94.56 92 LYS A N 1
ATOM 760 C CA . LYS A 1 92 ? -1.386 -5.968 -12.117 1.00 94.56 92 LYS A CA 1
ATOM 761 C C . LYS A 1 92 ? -1.091 -5.180 -10.840 1.00 94.56 92 LYS A C 1
ATOM 763 O O . LYS A 1 92 ? -1.957 -4.454 -10.373 1.00 94.56 92 LYS A O 1
ATOM 768 N N . TYR A 1 93 ? 0.121 -5.270 -10.289 1.00 95.62 93 TYR A N 1
ATOM 769 C CA . TYR A 1 93 ? 0.477 -4.514 -9.086 1.00 95.62 93 TYR A CA 1
ATOM 770 C C . TYR A 1 93 ? 0.481 -2.995 -9.330 1.00 95.62 93 TYR A C 1
ATOM 772 O O . TYR A 1 93 ? -0.067 -2.249 -8.521 1.00 95.62 93 TYR A O 1
ATOM 780 N N . TYR A 1 94 ? 1.034 -2.533 -10.457 1.00 96.94 94 TYR A N 1
ATOM 781 C CA . TYR A 1 94 ? 0.995 -1.120 -10.848 1.00 96.94 94 TYR A CA 1
ATOM 782 C C . TYR A 1 94 ? -0.442 -0.601 -10.955 1.00 96.94 94 TYR A C 1
ATOM 784 O O . TYR A 1 94 ? -0.780 0.391 -10.310 1.00 96.94 94 TYR A O 1
ATOM 792 N N . GLN A 1 95 ? -1.294 -1.299 -11.713 1.00 97.50 95 GLN A N 1
ATOM 793 C CA . GLN A 1 95 ? -2.698 -0.922 -11.895 1.00 97.50 95 GLN A CA 1
ATOM 794 C C . GLN A 1 95 ? -3.454 -0.908 -10.563 1.00 97.50 95 GLN A C 1
ATOM 796 O O . GLN A 1 95 ? -4.205 0.024 -10.285 1.00 97.50 95 GLN A O 1
ATOM 801 N N . SER A 1 96 ? -3.184 -1.874 -9.683 1.00 97.69 96 SER A N 1
ATOM 802 C CA . SER A 1 96 ? -3.738 -1.868 -8.331 1.00 97.69 96 SER A CA 1
ATOM 803 C C . SER A 1 96 ? -3.331 -0.647 -7.526 1.00 97.69 96 SER A C 1
ATOM 805 O O . SER A 1 96 ? -4.183 -0.090 -6.851 1.00 97.69 96 SER A O 1
ATOM 807 N N . LEU A 1 97 ? -2.075 -0.192 -7.585 1.00 98.44 97 LEU A N 1
ATOM 808 C CA . LEU A 1 97 ? -1.658 1.003 -6.842 1.00 98.44 97 LEU A CA 1
ATOM 809 C C . LEU A 1 97 ? -2.378 2.273 -7.306 1.00 98.44 97 LEU A C 1
ATOM 811 O O . LEU A 1 97 ? -2.652 3.137 -6.472 1.00 98.44 97 LEU A O 1
ATOM 815 N N . LEU A 1 98 ? -2.704 2.380 -8.599 1.00 98.38 98 LEU A N 1
ATOM 816 C CA . LEU A 1 98 ? -3.459 3.518 -9.135 1.00 98.38 98 LEU A CA 1
ATOM 817 C C . LEU A 1 98 ? -4.866 3.624 -8.530 1.00 98.38 98 LEU A C 1
ATOM 819 O O . LEU A 1 98 ? -5.371 4.733 -8.382 1.00 98.38 98 LEU A O 1
ATOM 823 N N . LEU A 1 99 ? -5.469 2.493 -8.151 1.00 98.12 99 LEU A N 1
ATOM 824 C CA . LEU A 1 99 ? -6.783 2.427 -7.504 1.00 98.12 99 LEU A CA 1
ATOM 825 C C . LEU A 1 99 ? -6.666 2.490 -5.973 1.00 98.12 99 LEU A C 1
ATOM 827 O O . LEU A 1 99 ? -7.300 3.319 -5.321 1.00 98.12 99 LEU A O 1
ATOM 831 N N . PHE A 1 100 ? -5.787 1.655 -5.418 1.00 98.44 100 PHE A N 1
ATOM 832 C CA . PHE A 1 100 ? -5.588 1.438 -3.987 1.00 98.44 100 PHE A CA 1
ATOM 833 C C . PHE A 1 100 ? -5.214 2.713 -3.247 1.00 98.44 100 PHE A C 1
ATOM 835 O O . PHE A 1 100 ? -5.777 3.031 -2.203 1.00 98.44 100 PHE A O 1
ATOM 842 N N . ILE A 1 101 ? -4.239 3.453 -3.778 1.00 98.62 101 ILE A N 1
ATOM 843 C CA . ILE A 1 101 ? -3.653 4.576 -3.057 1.00 98.62 101 ILE A CA 1
ATOM 844 C C . ILE A 1 101 ? -4.650 5.723 -2.892 1.00 98.62 101 ILE A C 1
ATOM 846 O O . ILE A 1 101 ? -4.827 6.155 -1.749 1.00 98.62 101 ILE A O 1
ATOM 850 N N . PRO A 1 102 ? -5.340 6.201 -3.947 1.00 98.56 102 PRO A N 1
ATOM 851 C CA . PRO A 1 102 ? -6.388 7.200 -3.777 1.00 98.56 102 PRO A CA 1
ATOM 852 C C . PRO A 1 102 ? -7.498 6.752 -2.838 1.00 98.56 102 PRO A C 1
ATOM 854 O O . PRO A 1 102 ? -7.947 7.534 -2.002 1.00 98.56 102 PRO A O 1
ATOM 857 N N . GLU A 1 103 ? -7.931 5.502 -2.974 1.00 98.06 103 GLU A N 1
ATOM 858 C CA . GLU A 1 103 ? -9.087 4.986 -2.260 1.00 98.06 103 GLU A CA 1
ATOM 859 C C . GLU A 1 103 ? -8.819 4.838 -0.763 1.00 98.06 103 GLU A C 1
ATOM 861 O O . GLU A 1 103 ? -9.523 5.445 0.040 1.00 98.06 103 GLU A O 1
ATOM 866 N N . VAL A 1 104 ? -7.753 4.128 -0.382 1.00 98.50 104 VAL A N 1
ATOM 867 C CA . VAL A 1 104 ? -7.374 3.982 1.029 1.00 98.50 104 VAL A CA 1
ATOM 868 C C . VAL A 1 104 ? -7.032 5.336 1.649 1.00 98.50 104 VAL A C 1
ATOM 870 O O . VAL A 1 104 ? -7.385 5.596 2.799 1.00 98.50 104 VAL A O 1
ATOM 873 N N . SER A 1 105 ? -6.395 6.237 0.893 1.00 98.56 105 SER A N 1
ATOM 874 C CA . SER A 1 105 ? -6.131 7.597 1.377 1.00 98.56 105 SER A CA 1
ATOM 875 C C . SER A 1 105 ? -7.414 8.353 1.712 1.00 98.56 105 SER A C 1
ATOM 877 O O . SER A 1 105 ? -7.433 9.050 2.722 1.00 98.56 105 SER A O 1
ATOM 879 N N . ARG A 1 106 ? -8.456 8.226 0.883 1.00 98.56 106 ARG A N 1
ATOM 880 C CA . ARG A 1 106 ? -9.761 8.844 1.134 1.00 98.56 106 ARG A CA 1
ATOM 881 C C . ARG A 1 106 ? -10.437 8.203 2.341 1.00 98.56 106 ARG A C 1
ATOM 883 O O . ARG A 1 106 ? -10.825 8.913 3.253 1.00 98.56 106 ARG A O 1
ATOM 890 N N . SER A 1 107 ? -10.460 6.871 2.417 1.00 98.25 107 SER A N 1
ATOM 891 C CA . SER A 1 107 ? -11.054 6.170 3.561 1.00 98.25 107 SER A CA 1
ATOM 892 C C . SER A 1 107 ? -10.400 6.537 4.894 1.00 98.25 107 SER A C 1
ATOM 894 O O . SER A 1 107 ? -11.087 6.582 5.906 1.00 98.25 107 SER A O 1
ATOM 896 N N . LEU A 1 108 ? -9.092 6.820 4.914 1.00 98.50 108 LEU A N 1
ATOM 897 C CA . LEU A 1 108 ? -8.409 7.336 6.104 1.00 98.50 108 LEU A CA 1
ATOM 898 C C . LEU A 1 108 ? -8.841 8.762 6.466 1.00 98.50 108 LEU A C 1
ATOM 900 O O . LEU A 1 108 ? -8.957 9.060 7.650 1.00 98.50 108 LEU A O 1
ATOM 904 N N . GLU A 1 109 ? -9.069 9.630 5.479 1.00 98.06 109 GLU A N 1
ATOM 905 C CA . GLU A 1 109 ? -9.599 10.982 5.710 1.00 98.06 109 GLU A CA 1
ATOM 906 C C . GLU A 1 109 ? -11.029 10.923 6.250 1.00 98.06 109 GLU A C 1
ATOM 908 O O . GLU A 1 109 ? -11.317 11.572 7.251 1.00 98.06 109 GLU A O 1
ATOM 913 N N . ASP A 1 110 ? -11.877 10.077 5.661 1.00 97.94 110 ASP A N 1
ATOM 914 C CA . ASP A 1 110 ? -13.288 9.922 6.033 1.00 97.94 110 ASP A CA 1
ATOM 915 C C . ASP A 1 110 ? -13.471 9.511 7.507 1.00 97.94 110 ASP A C 1
ATOM 917 O O . ASP A 1 110 ? -14.477 9.847 8.129 1.00 97.94 110 ASP A O 1
ATOM 921 N N . VAL A 1 111 ? -12.492 8.803 8.088 1.00 97.44 111 VAL A N 1
ATOM 922 C CA . VAL A 1 111 ? -12.500 8.399 9.507 1.00 97.44 111 VAL A CA 1
ATOM 923 C C . VAL A 1 111 ? -11.528 9.196 10.387 1.00 97.44 111 VAL A C 1
ATOM 925 O O . VAL A 1 111 ? -11.208 8.755 11.491 1.00 97.44 111 VAL A O 1
ATOM 928 N N . ASN A 1 112 ? -11.040 10.350 9.920 1.00 97.56 112 ASN A N 1
ATOM 929 C CA . ASN A 1 112 ? -10.114 11.233 10.644 1.00 97.56 112 ASN A CA 1
ATOM 930 C C . ASN A 1 112 ? -8.789 10.566 11.086 1.00 97.56 112 ASN A C 1
ATOM 932 O O . ASN A 1 112 ? -8.230 10.905 12.126 1.00 97.56 112 ASN A O 1
ATOM 936 N N . LYS A 1 113 ? -8.256 9.632 10.287 1.00 97.56 113 LYS A N 1
ATOM 937 C CA . LYS A 1 113 ? -6.974 8.925 10.508 1.00 97.56 113 LYS A CA 1
ATOM 938 C C . LYS A 1 113 ? -5.903 9.304 9.479 1.00 97.56 113 LYS A C 1
ATOM 940 O O . LYS A 1 113 ? -5.135 8.467 8.994 1.00 97.56 113 LYS A O 1
ATOM 945 N N . THR A 1 114 ? -5.868 10.576 9.090 1.00 97.75 114 THR A N 1
ATOM 946 C CA . THR A 1 114 ? -4.973 11.099 8.042 1.00 97.75 114 THR A CA 1
ATOM 947 C C . THR A 1 114 ? -3.489 10.915 8.376 1.00 97.75 114 THR A C 1
ATOM 949 O O . THR A 1 114 ? -2.668 10.727 7.476 1.00 97.75 114 THR A O 1
ATOM 952 N N . ASP A 1 115 ? -3.128 10.910 9.658 1.00 97.75 115 ASP A N 1
ATOM 953 C CA . ASP A 1 115 ? -1.769 10.674 10.153 1.00 97.75 115 ASP A CA 1
ATOM 954 C C . ASP A 1 115 ? -1.223 9.283 9.772 1.00 97.75 115 ASP A C 1
ATOM 956 O O . ASP A 1 115 ? -0.012 9.114 9.583 1.00 97.75 115 ASP A O 1
ATOM 960 N N . LEU A 1 116 ? -2.108 8.300 9.570 1.00 98.31 116 LEU A N 1
ATOM 961 C CA . LEU A 1 116 ? -1.733 6.944 9.176 1.00 98.31 116 LEU A CA 1
ATOM 962 C C . LEU A 1 116 ? -1.348 6.826 7.693 1.00 98.31 116 LEU A C 1
ATOM 964 O O . LEU A 1 116 ? -0.747 5.828 7.290 1.00 98.31 116 LEU A O 1
ATOM 968 N N . LYS A 1 117 ? -1.604 7.845 6.861 1.00 98.38 117 LYS A N 1
ATOM 969 C CA . LYS A 1 117 ? -1.230 7.819 5.433 1.00 98.38 117 LYS A CA 1
ATOM 970 C C . LYS A 1 117 ? 0.258 7.570 5.211 1.00 98.38 117 LYS A C 1
ATOM 972 O O . LYS A 1 117 ? 0.628 6.940 4.225 1.00 98.38 117 LYS A O 1
ATOM 977 N N . LYS A 1 118 ? 1.123 8.005 6.134 1.00 97.62 118 LYS A N 1
ATOM 978 C CA . LYS A 1 118 ? 2.583 7.807 6.057 1.00 97.62 118 LYS A CA 1
ATOM 979 C C . LYS A 1 118 ? 2.987 6.333 5.890 1.00 97.62 118 LYS A C 1
ATOM 981 O O . LYS A 1 118 ? 3.979 6.039 5.210 1.00 97.62 118 LYS A O 1
ATOM 986 N N . TYR A 1 119 ? 2.206 5.411 6.458 1.00 98.31 119 TYR A N 1
ATOM 987 C CA . TYR A 1 119 ? 2.460 3.971 6.397 1.00 98.31 119 TYR A CA 1
ATOM 988 C C . TYR A 1 119 ? 2.303 3.416 4.976 1.00 98.31 119 TYR A C 1
ATOM 990 O O . TYR A 1 119 ? 3.118 2.591 4.555 1.00 98.31 119 TYR A O 1
ATOM 998 N N . LEU A 1 120 ? 1.390 3.986 4.174 1.00 98.50 120 LEU A N 1
ATOM 999 C CA . LEU A 1 120 ? 1.175 3.595 2.774 1.00 98.50 120 LEU A CA 1
ATOM 1000 C C . LEU A 1 120 ? 2.445 3.695 1.926 1.00 98.50 120 LEU A C 1
ATOM 1002 O O . LEU A 1 120 ? 2.576 2.981 0.935 1.00 98.50 120 LEU A O 1
ATOM 1006 N N . SER A 1 121 ? 3.426 4.518 2.322 1.00 98.00 121 SER A N 1
ATOM 1007 C CA . SER A 1 121 ? 4.701 4.643 1.605 1.00 98.00 121 SER A CA 1
ATOM 1008 C C . SER A 1 121 ? 5.455 3.314 1.442 1.00 98.00 121 SER A C 1
ATOM 1010 O O . SER A 1 121 ? 6.278 3.198 0.531 1.00 98.00 121 SER A O 1
ATOM 1012 N N . SER A 1 122 ? 5.163 2.295 2.255 1.00 98.00 122 SER A N 1
ATOM 1013 C CA . SER A 1 122 ? 5.714 0.947 2.089 1.00 98.00 122 SER A CA 1
ATOM 1014 C C . SER A 1 122 ? 5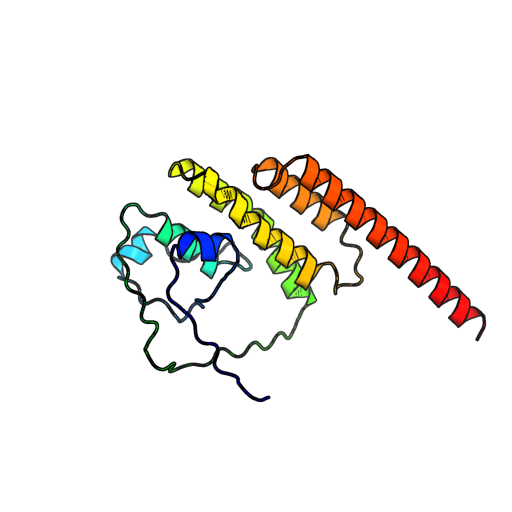.244 0.240 0.815 1.00 98.00 122 SER A C 1
ATOM 1016 O O . SER A 1 122 ? 6.041 -0.471 0.208 1.00 98.00 122 SER A O 1
ATOM 1018 N N . TYR A 1 123 ? 4.031 0.501 0.322 1.00 98.19 123 TYR A N 1
ATOM 1019 C CA . TYR A 1 123 ? 3.561 -0.047 -0.960 1.00 98.19 123 TYR A CA 1
ATOM 1020 C C . TYR A 1 123 ? 4.412 0.447 -2.141 1.00 98.19 123 TYR A C 1
ATOM 1022 O O . TYR A 1 123 ? 4.683 -0.306 -3.080 1.00 98.19 123 TYR A O 1
ATOM 1030 N N . LEU A 1 124 ? 4.894 1.694 -2.067 1.00 97.38 124 LEU A N 1
ATOM 1031 C CA . LEU A 1 124 ? 5.836 2.251 -3.040 1.00 97.38 124 LEU A CA 1
ATOM 1032 C C . LEU A 1 124 ? 7.240 1.650 -2.889 1.00 97.38 124 LEU A C 1
ATOM 1034 O O . LEU A 1 124 ? 7.922 1.422 -3.884 1.00 97.38 124 LEU A O 1
ATOM 1038 N N . LYS A 1 125 ? 7.681 1.354 -1.659 1.00 96.25 125 LYS A N 1
ATOM 1039 C CA . LYS A 1 125 ? 8.949 0.636 -1.442 1.00 96.25 125 LYS A CA 1
ATOM 1040 C C . LYS A 1 125 ? 8.913 -0.751 -2.083 1.00 96.25 125 LYS A C 1
ATOM 1042 O O . LYS A 1 125 ? 9.885 -1.134 -2.722 1.00 96.25 125 LYS A O 1
ATOM 1047 N N . VAL A 1 126 ? 7.797 -1.467 -1.945 1.00 95.44 126 VAL A N 1
ATOM 1048 C CA . VAL A 1 126 ? 7.568 -2.776 -2.579 1.00 95.44 126 VAL A CA 1
ATOM 1049 C C . VAL A 1 126 ? 7.612 -2.656 -4.098 1.00 95.44 126 VAL A C 1
ATOM 1051 O O . VAL A 1 126 ? 8.301 -3.445 -4.735 1.00 95.44 126 VAL A O 1
ATOM 1054 N N . TRP A 1 127 ? 6.973 -1.627 -4.674 1.00 95.44 127 TRP A N 1
ATOM 1055 C CA . TRP A 1 127 ? 7.095 -1.338 -6.106 1.00 95.44 127 TRP A CA 1
ATOM 1056 C C . TRP A 1 127 ? 8.559 -1.253 -6.551 1.00 95.44 127 TRP A C 1
ATOM 1058 O O . TRP A 1 127 ? 8.975 -1.936 -7.486 1.00 95.44 127 TRP A O 1
ATOM 1068 N N . PHE A 1 128 ? 9.362 -0.451 -5.852 1.00 93.19 128 PHE A N 1
ATOM 1069 C CA . PHE A 1 128 ? 10.762 -0.287 -6.224 1.00 93.19 128 PHE A CA 1
ATOM 1070 C C . PHE A 1 128 ? 11.586 -1.564 -6.022 1.00 93.19 128 PHE A C 1
ATOM 1072 O O . PHE A 1 128 ? 12.330 -1.951 -6.921 1.00 93.19 128 PHE A O 1
ATOM 1079 N N . ARG A 1 129 ? 11.431 -2.230 -4.873 1.00 91.62 129 ARG A N 1
ATOM 1080 C CA . ARG A 1 129 ? 12.193 -3.428 -4.496 1.00 91.62 129 ARG A CA 1
ATOM 1081 C C . ARG A 1 129 ? 11.891 -4.626 -5.395 1.00 91.62 129 ARG A C 1
ATOM 1083 O O . ARG A 1 129 ? 12.826 -5.256 -5.872 1.00 91.62 129 ARG A O 1
ATOM 1090 N N . ASP A 1 130 ? 10.613 -4.930 -5.609 1.00 88.88 130 ASP A N 1
ATOM 1091 C CA . ASP A 1 130 ? 10.194 -6.210 -6.197 1.00 88.88 130 ASP A CA 1
ATOM 1092 C C . ASP A 1 130 ? 9.937 -6.123 -7.697 1.00 88.88 130 ASP A C 1
ATOM 1094 O O . ASP A 1 130 ? 9.994 -7.141 -8.383 1.00 88.88 130 ASP A O 1
ATOM 1098 N N . PHE A 1 131 ? 9.657 -4.920 -8.209 1.00 87.56 131 PHE A N 1
ATOM 1099 C CA . PHE A 1 131 ? 9.278 -4.721 -9.605 1.00 87.56 131 PHE A CA 1
ATOM 1100 C C . PHE A 1 131 ? 10.258 -3.835 -10.354 1.00 87.56 131 PHE A C 1
ATOM 1102 O O . PHE A 1 131 ? 10.698 -4.201 -11.434 1.00 87.56 131 PHE A O 1
ATOM 1109 N N . MET A 1 132 ? 10.642 -2.683 -9.809 1.00 83.25 132 MET A N 1
ATOM 1110 C CA . MET A 1 132 ? 11.502 -1.769 -10.555 1.00 83.25 132 MET A CA 1
ATOM 1111 C C . MET A 1 132 ? 12.936 -2.289 -10.675 1.00 83.25 132 MET A C 1
ATOM 1113 O O . MET A 1 132 ? 13.387 -2.566 -11.786 1.00 83.25 132 MET A O 1
ATOM 1117 N N . PHE A 1 133 ? 13.647 -2.426 -9.553 1.00 79.69 133 PHE A N 1
ATOM 1118 C CA . PHE A 1 133 ? 15.073 -2.757 -9.564 1.00 79.69 133 PHE A CA 1
ATOM 1119 C C . PHE A 1 133 ? 15.399 -4.112 -10.214 1.00 79.69 133 PHE A C 1
ATOM 1121 O O . PHE A 1 133 ? 16.410 -4.180 -10.913 1.00 79.69 133 PHE A O 1
ATOM 1128 N N . PRO A 1 134 ? 14.563 -5.162 -10.079 1.00 77.25 134 PRO A N 1
ATOM 1129 C CA . PRO A 1 134 ? 14.813 -6.430 -10.761 1.00 77.25 134 PRO A CA 1
ATOM 1130 C C . PRO A 1 134 ? 14.493 -6.406 -12.264 1.00 77.25 134 PRO A C 1
ATOM 1132 O O . PRO A 1 134 ? 15.053 -7.211 -13.002 1.00 77.25 134 PRO A O 1
ATOM 1135 N N . SER A 1 135 ? 13.608 -5.510 -12.735 1.00 70.38 135 SER A N 1
ATOM 1136 C CA . SER A 1 135 ? 13.034 -5.594 -14.091 1.00 70.38 135 SER A CA 1
ATOM 1137 C C . SER A 1 135 ? 14.043 -5.471 -15.236 1.00 70.38 135 SER A C 1
ATOM 1139 O O . SER A 1 135 ? 13.752 -5.944 -16.328 1.00 70.38 135 SER A O 1
ATOM 1141 N N . GLN A 1 136 ? 15.161 -4.758 -15.050 1.00 72.06 136 GLN A N 1
ATOM 1142 C CA . GLN A 1 136 ? 15.969 -4.183 -16.147 1.00 72.06 136 GLN A CA 1
ATOM 1143 C C . GLN A 1 136 ? 15.147 -3.395 -17.201 1.00 72.06 136 GLN A C 1
ATOM 1145 O O . GLN A 1 136 ? 15.678 -3.005 -18.242 1.00 72.06 136 GLN A O 1
ATOM 1150 N N . LEU A 1 137 ? 13.859 -3.135 -16.945 1.00 75.31 137 LEU A N 1
ATOM 1151 C CA . LEU A 1 137 ? 12.941 -2.461 -17.853 1.00 75.31 137 LEU A CA 1
ATOM 1152 C C . LEU A 1 137 ? 13.009 -0.951 -17.636 1.00 75.31 137 LEU A C 1
ATOM 1154 O O . LEU A 1 137 ? 13.170 -0.456 -16.518 1.00 75.31 137 LEU A O 1
ATOM 1158 N N . ASN A 1 138 ? 12.779 -0.201 -18.711 1.00 80.06 138 ASN A N 1
ATOM 1159 C CA . ASN A 1 138 ? 12.581 1.238 -18.620 1.00 80.06 138 ASN A CA 1
ATOM 1160 C C . ASN A 1 138 ? 11.159 1.546 -18.112 1.00 80.06 138 ASN A C 1
ATOM 1162 O O . ASN A 1 138 ? 10.219 1.672 -18.892 1.00 80.06 138 ASN A O 1
ATOM 1166 N N . LEU A 1 139 ? 11.006 1.666 -16.790 1.00 87.88 139 LEU A N 1
ATOM 1167 C CA . LEU A 1 139 ? 9.730 1.965 -16.121 1.00 87.88 139 LEU A CA 1
ATOM 1168 C C . LEU A 1 139 ? 9.594 3.445 -15.727 1.00 87.88 139 LEU A C 1
ATOM 1170 O O . LEU A 1 139 ? 8.904 3.778 -14.762 1.00 87.88 139 LEU A O 1
ATOM 1174 N N . VAL A 1 140 ? 10.277 4.355 -16.434 1.00 89.06 140 VAL A N 1
ATOM 1175 C CA . VAL A 1 140 ? 10.305 5.793 -16.105 1.00 89.06 140 VAL A CA 1
ATOM 1176 C C . VAL A 1 140 ? 8.902 6.386 -15.990 1.00 89.06 140 VAL A C 1
ATOM 1178 O O . VAL A 1 140 ? 8.638 7.134 -15.046 1.00 89.06 140 VAL A O 1
ATOM 1181 N N . TYR A 1 141 ? 7.996 6.033 -16.905 1.00 92.06 141 TYR A N 1
ATOM 1182 C CA . TYR A 1 141 ? 6.617 6.516 -16.871 1.00 92.06 141 TYR A CA 1
ATOM 1183 C C . TYR A 1 141 ? 5.888 6.040 -15.607 1.00 92.06 141 TYR A C 1
ATOM 1185 O O . TYR A 1 141 ? 5.439 6.869 -14.816 1.00 92.06 141 TYR A O 1
ATOM 1193 N N . GLN A 1 142 ? 5.843 4.725 -15.357 1.00 95.12 142 GLN A N 1
ATOM 1194 C CA . GLN A 1 142 ? 5.165 4.155 -14.188 1.00 95.12 142 GLN A CA 1
ATOM 1195 C C . GLN A 1 142 ? 5.738 4.709 -12.879 1.00 95.12 142 GLN A C 1
ATOM 1197 O O . GLN A 1 142 ? 4.988 5.094 -11.983 1.00 95.12 142 GLN A O 1
ATOM 1202 N N . ASN A 1 143 ? 7.065 4.811 -12.780 1.00 94.88 143 ASN A N 1
ATOM 1203 C CA . ASN A 1 143 ? 7.740 5.343 -11.600 1.00 94.88 143 ASN A CA 1
ATOM 1204 C C . ASN A 1 143 ? 7.356 6.802 -11.328 1.00 94.88 143 ASN A C 1
ATOM 1206 O O . ASN A 1 143 ? 7.046 7.160 -10.191 1.00 94.88 143 ASN A O 1
ATOM 1210 N N . ASN A 1 144 ? 7.353 7.647 -12.363 1.00 95.56 144 ASN A N 1
ATOM 1211 C CA . ASN A 1 144 ? 6.945 9.042 -12.228 1.00 95.56 144 ASN A CA 1
ATOM 1212 C C . ASN A 1 144 ? 5.470 9.162 -11.838 1.00 95.56 144 ASN A C 1
ATOM 1214 O O . ASN A 1 144 ? 5.148 9.950 -10.945 1.00 95.56 144 ASN A O 1
ATOM 1218 N N . THR A 1 145 ? 4.596 8.364 -12.454 1.00 98.12 145 THR A N 1
ATOM 1219 C CA . THR A 1 145 ? 3.170 8.318 -12.121 1.00 98.12 145 THR A CA 1
ATOM 1220 C C . THR A 1 145 ? 2.963 7.951 -10.656 1.00 98.12 145 THR A C 1
ATOM 1222 O O . THR A 1 145 ? 2.301 8.698 -9.938 1.00 98.12 145 THR A O 1
ATOM 1225 N N . LEU A 1 146 ? 3.589 6.875 -10.168 1.00 98.25 146 LEU A N 1
ATOM 1226 C CA . LEU A 1 146 ? 3.456 6.460 -8.771 1.00 98.25 146 LEU A CA 1
ATOM 1227 C C . LEU A 1 146 ? 4.048 7.484 -7.796 1.00 98.25 146 LEU A C 1
ATOM 1229 O O . LEU A 1 146 ? 3.404 7.823 -6.810 1.00 98.25 146 LEU A O 1
ATOM 1233 N N . ILE A 1 147 ? 5.231 8.045 -8.060 1.00 98.19 147 ILE A N 1
ATOM 1234 C CA . ILE A 1 147 ? 5.801 9.083 -7.181 1.00 98.19 147 ILE A CA 1
ATOM 1235 C C . ILE A 1 147 ? 4.860 10.288 -7.083 1.00 98.19 147 ILE A C 1
ATOM 1237 O O . ILE A 1 147 ? 4.608 10.797 -5.988 1.00 98.19 147 ILE A O 1
ATOM 1241 N N . ASN A 1 148 ? 4.331 10.749 -8.218 1.00 98.38 148 ASN A N 1
ATOM 1242 C CA . ASN A 1 148 ? 3.404 11.872 -8.244 1.00 98.38 148 ASN A CA 1
ATOM 1243 C C . ASN A 1 148 ? 2.085 11.533 -7.537 1.00 98.38 148 ASN A C 1
ATOM 1245 O O . ASN A 1 148 ? 1.581 12.374 -6.798 1.00 98.38 148 ASN A O 1
ATOM 1249 N N . LEU A 1 149 ? 1.567 10.313 -7.703 1.00 98.62 149 LEU A N 1
ATOM 1250 C CA . LEU A 1 149 ? 0.366 9.820 -7.027 1.00 98.62 149 LEU A CA 1
ATOM 1251 C C . LEU A 1 149 ? 0.528 9.848 -5.501 1.00 98.62 149 LEU A C 1
ATOM 1253 O O . LEU A 1 149 ? -0.286 10.440 -4.796 1.00 98.62 149 LEU A O 1
ATOM 1257 N N . PHE A 1 150 ? 1.615 9.271 -4.984 1.00 98.56 150 PHE A N 1
ATOM 1258 C CA . PHE A 1 150 ? 1.882 9.226 -3.545 1.00 98.56 150 PHE A CA 1
ATOM 1259 C C . PHE A 1 150 ? 2.109 10.623 -2.956 1.00 98.56 150 PHE A C 1
ATOM 1261 O O . PHE A 1 150 ? 1.695 10.900 -1.831 1.00 98.56 150 PHE A O 1
ATOM 1268 N N . TYR A 1 151 ? 2.744 11.520 -3.713 1.00 98.44 151 TYR A N 1
ATOM 1269 C CA . TYR A 1 151 ? 2.892 12.917 -3.312 1.00 98.44 151 TYR A CA 1
ATOM 1270 C C . TYR A 1 151 ? 1.544 13.654 -3.300 1.00 98.44 151 TYR A C 1
ATOM 1272 O O . TYR A 1 151 ? 1.224 14.314 -2.314 1.00 98.44 151 TYR A O 1
ATOM 1280 N N . LYS A 1 152 ? 0.722 13.492 -4.348 1.00 98.38 152 LYS A N 1
ATOM 1281 C CA . LYS A 1 152 ? -0.619 14.094 -4.464 1.00 98.38 152 LYS A CA 1
ATOM 1282 C C . LYS A 1 152 ? -1.511 13.728 -3.276 1.00 98.38 152 LYS A C 1
ATOM 1284 O O . LYS A 1 152 ? -2.217 14.585 -2.760 1.00 98.38 152 LYS A O 1
ATOM 1289 N N . HIS A 1 153 ? -1.437 12.482 -2.811 1.00 98.25 153 HIS A N 1
ATOM 1290 C CA . HIS A 1 153 ? -2.195 12.001 -1.651 1.00 98.25 153 HIS A CA 1
ATOM 1291 C C . HIS A 1 153 ? -1.512 12.258 -0.295 1.00 98.25 153 HIS A C 1
ATOM 1293 O O . HIS A 1 153 ? -1.945 11.709 0.717 1.00 98.25 153 HIS A O 1
ATOM 1299 N N . LYS A 1 154 ? -0.475 13.109 -0.252 1.00 98.00 154 LYS A N 1
ATOM 1300 C CA . LYS A 1 154 ? 0.253 13.516 0.966 1.00 98.00 154 LYS A CA 1
ATOM 1301 C C . LYS A 1 154 ? 0.882 12.345 1.744 1.00 98.00 154 LYS A C 1
ATOM 1303 O O . LYS A 1 154 ? 1.114 12.448 2.943 1.00 98.00 154 LYS A O 1
ATOM 1308 N N . ILE A 1 155 ? 1.194 11.235 1.069 1.00 98.25 155 ILE A N 1
ATOM 1309 C CA . ILE A 1 155 ? 1.849 10.058 1.676 1.00 98.25 155 ILE A CA 1
ATOM 1310 C C . ILE A 1 155 ? 3.364 10.267 1.785 1.00 98.25 155 ILE A C 1
ATOM 1312 O O . ILE A 1 155 ? 4.015 9.768 2.705 1.00 98.25 155 ILE A O 1
ATOM 1316 N N . ILE A 1 156 ? 3.947 10.992 0.829 1.00 98.12 156 ILE A N 1
ATOM 1317 C CA . ILE A 1 156 ? 5.367 11.352 0.826 1.00 98.12 156 ILE A CA 1
ATOM 1318 C C . ILE A 1 156 ? 5.535 12.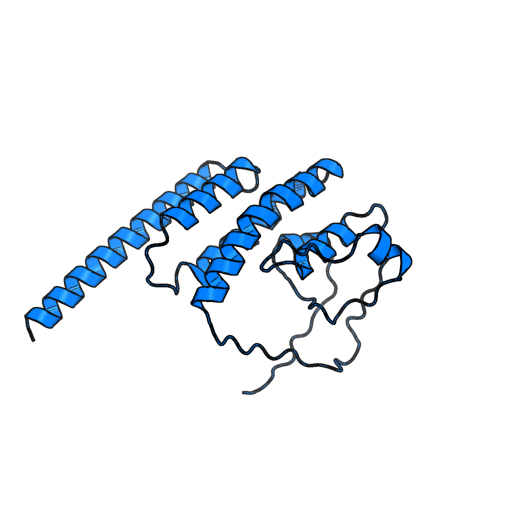868 0.771 1.00 98.12 156 ILE A C 1
ATOM 1320 O O . ILE A 1 156 ? 4.749 13.569 0.138 1.00 98.12 156 ILE A O 1
ATOM 1324 N N . SER A 1 157 ? 6.595 13.366 1.405 1.00 97.44 157 SER A N 1
ATOM 1325 C CA . SER A 1 157 ? 6.961 14.780 1.351 1.00 97.44 157 SER A CA 1
ATOM 1326 C C . SER A 1 157 ? 7.547 15.168 -0.008 1.00 97.44 157 SER A C 1
ATOM 1328 O O . SER A 1 157 ? 8.010 14.321 -0.781 1.00 97.44 157 SER A O 1
ATOM 1330 N N . ILE A 1 158 ? 7.590 16.474 -0.276 1.00 97.50 158 ILE A N 1
ATOM 1331 C CA . ILE A 1 158 ? 8.223 17.023 -1.479 1.00 97.50 158 ILE A CA 1
ATOM 1332 C C . ILE A 1 158 ? 9.714 16.655 -1.562 1.00 97.50 158 ILE A C 1
ATOM 1334 O O . ILE A 1 158 ? 10.181 16.213 -2.609 1.00 97.50 158 ILE A O 1
ATOM 1338 N N . PHE A 1 159 ? 10.435 16.705 -0.437 1.00 97.06 159 PHE A N 1
ATOM 1339 C CA . PHE A 1 159 ? 11.836 16.278 -0.351 1.00 97.06 159 PHE A CA 1
ATOM 1340 C C . PHE A 1 159 ? 12.007 14.808 -0.733 1.00 97.06 159 PHE A C 1
ATOM 1342 O O . PHE A 1 159 ? 12.909 14.451 -1.489 1.00 97.06 159 PHE A O 1
ATOM 1349 N N . LYS A 1 160 ? 11.102 13.940 -0.263 1.00 95.88 160 LYS A N 1
ATOM 1350 C CA . LYS A 1 160 ? 11.126 12.516 -0.608 1.00 95.88 160 LYS A CA 1
ATOM 1351 C C . LYS A 1 160 ? 10.809 12.290 -2.086 1.00 95.88 160 LYS A C 1
ATOM 1353 O O . LYS A 1 160 ? 11.463 11.460 -2.710 1.00 95.88 160 LYS A O 1
ATOM 1358 N N . LYS A 1 161 ? 9.873 13.049 -2.666 1.00 97.12 161 LYS A N 1
ATOM 1359 C CA . LYS A 1 161 ? 9.595 13.041 -4.112 1.00 97.12 161 LYS A CA 1
ATOM 1360 C C . LYS A 1 161 ? 10.842 13.398 -4.926 1.00 97.12 161 LYS A C 1
ATOM 1362 O O . LYS A 1 161 ? 11.179 12.652 -5.843 1.00 97.12 161 LYS A O 1
ATOM 1367 N N . PHE A 1 162 ? 11.539 14.482 -4.581 1.00 96.69 162 PHE A N 1
ATOM 1368 C CA . PHE A 1 162 ? 12.776 14.872 -5.265 1.00 96.69 162 PHE A CA 1
ATOM 1369 C C . PHE A 1 162 ? 13.870 13.816 -5.110 1.00 96.69 162 PHE A C 1
ATOM 1371 O O . PHE A 1 162 ? 14.393 13.346 -6.116 1.00 96.69 162 PHE A O 1
ATOM 1378 N N . LYS A 1 163 ? 14.129 13.348 -3.881 1.00 95.50 163 LYS A N 1
ATOM 1379 C CA . LYS A 1 163 ? 15.111 12.287 -3.613 1.00 95.50 163 LYS A CA 1
ATOM 1380 C C . LYS A 1 163 ? 14.857 11.039 -4.461 1.00 95.50 163 LYS A C 1
ATOM 1382 O O . LYS A 1 163 ? 15.786 10.508 -5.059 1.00 95.50 163 LYS A O 1
ATOM 1387 N N . LEU A 1 164 ? 13.606 10.578 -4.535 1.00 94.62 164 LEU A N 1
ATOM 1388 C CA . LEU A 1 164 ? 13.244 9.414 -5.347 1.00 94.62 164 LEU A CA 1
ATOM 1389 C C . LEU A 1 164 ? 13.492 9.659 -6.838 1.00 94.62 164 LEU A C 1
ATOM 1391 O O . LEU A 1 164 ? 14.066 8.801 -7.497 1.00 94.62 164 LEU A O 1
ATOM 1395 N N . LYS A 1 165 ? 13.118 10.828 -7.371 1.00 93.50 165 LYS A N 1
ATOM 1396 C CA . LYS A 1 165 ? 13.377 11.160 -8.780 1.00 93.50 165 LYS A CA 1
ATOM 1397 C C . LYS A 1 165 ? 14.870 11.207 -9.105 1.00 93.50 165 LYS A C 1
ATOM 1399 O O . LYS A 1 165 ? 15.268 10.644 -10.120 1.00 93.50 165 LYS A O 1
ATOM 1404 N N . THR A 1 166 ? 15.689 11.801 -8.239 1.00 92.25 166 THR A N 1
ATOM 1405 C CA . THR A 1 166 ? 17.150 11.838 -8.414 1.00 92.25 166 THR A CA 1
ATOM 1406 C C . THR A 1 166 ? 17.751 10.434 -8.399 1.00 92.25 166 THR A C 1
ATOM 1408 O O . THR A 1 166 ? 18.555 10.104 -9.266 1.00 92.25 166 THR A O 1
ATOM 1411 N N . LEU A 1 167 ? 17.316 9.576 -7.469 1.00 90.38 167 LEU A N 1
ATOM 1412 C CA . LEU A 1 167 ? 17.758 8.178 -7.412 1.00 90.38 167 LEU A CA 1
ATOM 1413 C C . LEU A 1 167 ? 17.389 7.406 -8.684 1.00 90.38 167 LEU A C 1
ATOM 1415 O O . LEU A 1 167 ? 18.217 6.673 -9.218 1.00 90.38 167 LEU A O 1
ATOM 1419 N N . LEU A 1 168 ? 16.169 7.589 -9.193 1.00 89.12 168 LEU A N 1
ATOM 1420 C CA . LEU A 1 168 ? 15.727 6.954 -10.435 1.00 89.12 168 LEU A CA 1
ATOM 1421 C C . LEU A 1 168 ? 16.513 7.447 -11.649 1.00 89.12 168 LEU A C 1
ATOM 1423 O O . LEU A 1 168 ? 16.879 6.645 -12.503 1.00 89.12 168 LEU A O 1
ATOM 1427 N N . PHE A 1 169 ? 16.789 8.749 -11.722 1.00 89.25 169 PHE A N 1
ATOM 1428 C CA . PHE A 1 169 ? 17.615 9.317 -12.780 1.00 89.25 169 PHE A CA 1
ATOM 1429 C C . PHE A 1 169 ? 19.022 8.712 -12.763 1.00 89.25 169 PHE A C 1
ATOM 1431 O O . PHE A 1 169 ? 19.452 8.156 -13.771 1.00 89.25 169 PHE A O 1
ATOM 1438 N N . GLY A 1 170 ? 19.692 8.720 -11.604 1.00 88.38 170 GLY A N 1
ATOM 1439 C CA . GLY A 1 170 ? 21.019 8.121 -11.450 1.00 88.38 170 GLY A CA 1
ATOM 1440 C C . GLY A 1 170 ? 21.041 6.632 -11.801 1.00 88.38 170 GLY A C 1
ATOM 1441 O O . GLY A 1 170 ? 21.938 6.177 -12.506 1.00 88.38 170 GLY A O 1
ATOM 1442 N N . HIS A 1 171 ? 20.014 5.881 -11.394 1.00 85.94 171 HIS A N 1
ATOM 1443 C CA . HIS A 1 171 ? 19.866 4.472 -11.756 1.00 85.94 171 HIS A CA 1
ATOM 1444 C C . HIS A 1 171 ? 19.760 4.265 -13.275 1.00 85.94 171 HIS A C 1
ATOM 1446 O O . HIS A 1 171 ? 20.466 3.425 -13.830 1.00 85.94 171 HIS A O 1
ATOM 1452 N N . ASN A 1 172 ? 18.922 5.043 -13.966 1.00 84.25 172 ASN A N 1
ATOM 1453 C CA . ASN A 1 172 ? 18.770 4.935 -15.420 1.00 84.25 172 ASN A CA 1
ATOM 1454 C C . ASN A 1 172 ? 20.060 5.300 -16.163 1.00 84.25 172 ASN A C 1
ATOM 1456 O O . ASN A 1 172 ? 20.433 4.606 -17.107 1.00 84.25 172 ASN A O 1
ATOM 1460 N N . VAL A 1 173 ? 20.757 6.351 -15.718 1.00 86.94 173 VAL A N 1
ATOM 1461 C CA . VAL A 1 173 ? 22.057 6.758 -16.273 1.00 86.94 173 VAL A CA 1
ATOM 1462 C C . VAL A 1 173 ? 23.086 5.640 -16.098 1.00 86.94 173 VAL A C 1
ATOM 1464 O O . VAL A 1 173 ? 23.728 5.237 -17.066 1.00 86.94 173 VAL A O 1
ATOM 1467 N N . PHE A 1 174 ? 23.190 5.070 -14.895 1.00 87.44 174 PHE A N 1
ATOM 1468 C CA . PHE A 1 174 ? 24.087 3.948 -14.619 1.00 87.44 174 PHE A CA 1
ATOM 1469 C C . PHE A 1 174 ? 23.808 2.744 -15.532 1.00 87.44 174 PHE A C 1
ATOM 1471 O O 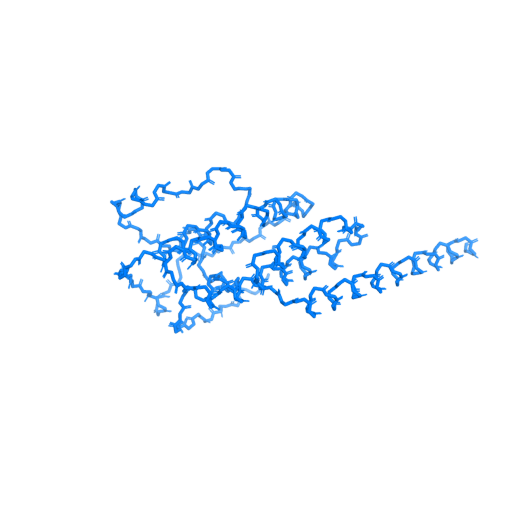. PHE A 1 174 ? 24.729 2.192 -16.133 1.00 87.44 174 PHE A O 1
ATOM 1478 N N . TYR A 1 175 ? 22.539 2.354 -15.691 1.00 83.62 175 TYR A N 1
ATOM 1479 C CA . TYR A 1 175 ? 22.170 1.232 -16.559 1.00 83.62 175 TYR A CA 1
ATOM 1480 C C . TYR A 1 175 ? 22.395 1.518 -18.044 1.00 83.62 175 TYR A C 1
ATOM 1482 O O . TYR A 1 175 ? 22.787 0.611 -18.780 1.00 83.62 175 TYR A O 1
ATOM 1490 N N . TYR A 1 176 ? 22.189 2.758 -18.491 1.00 84.81 176 TYR A N 1
ATOM 1491 C CA . TYR A 1 176 ? 22.519 3.175 -19.851 1.00 84.81 176 TYR A CA 1
ATOM 1492 C C . TYR A 1 176 ? 24.013 2.980 -20.144 1.00 84.81 176 TYR A C 1
ATOM 1494 O O . TYR A 1 176 ? 24.362 2.320 -21.124 1.00 84.81 176 TYR A O 1
ATOM 1502 N N . PHE A 1 177 ? 24.891 3.461 -19.256 1.00 87.12 177 PHE A N 1
ATOM 1503 C CA . PHE A 1 177 ? 26.337 3.271 -19.400 1.00 87.12 177 PHE A CA 1
ATOM 1504 C C . PHE A 1 177 ? 26.745 1.800 -19.307 1.00 87.12 177 PHE A C 1
ATOM 1506 O O . PHE A 1 177 ? 27.527 1.334 -20.133 1.00 87.12 177 PHE A O 1
ATOM 1513 N N . LYS A 1 178 ? 26.166 1.036 -18.372 1.00 86.25 178 LYS A N 1
ATOM 1514 C CA . LYS A 1 178 ? 26.410 -0.409 -18.253 1.00 86.25 178 LYS A CA 1
ATOM 1515 C C . LYS A 1 178 ? 26.075 -1.157 -19.548 1.00 86.25 178 LYS A C 1
ATOM 1517 O O . LYS A 1 178 ? 26.825 -2.042 -19.948 1.00 86.25 178 LYS A O 1
ATOM 1522 N N . ARG A 1 179 ? 24.963 -0.807 -20.207 1.00 83.50 179 ARG A N 1
ATOM 1523 C CA . ARG A 1 179 ? 24.576 -1.384 -21.505 1.00 83.50 179 ARG A CA 1
ATOM 1524 C 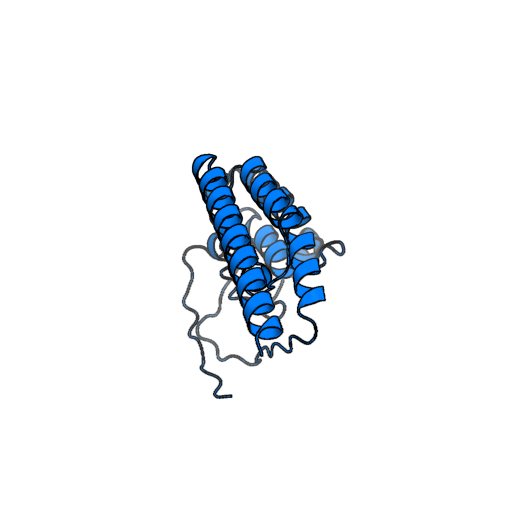C . ARG A 1 179 ? 25.563 -1.004 -22.604 1.00 83.50 179 ARG A C 1
ATOM 1526 O O . ARG A 1 179 ? 26.088 -1.896 -23.251 1.00 83.50 179 ARG A O 1
ATOM 1533 N N . LYS A 1 180 ? 25.887 0.286 -22.740 1.00 85.31 180 LYS A N 1
ATOM 1534 C CA . LYS A 1 180 ? 26.872 0.770 -23.721 1.00 85.31 180 LYS A CA 1
ATOM 1535 C C . LYS A 1 180 ? 28.236 0.089 -23.573 1.00 85.31 180 LYS A C 1
ATOM 1537 O O . LYS A 1 180 ? 28.839 -0.275 -24.574 1.00 85.31 180 LYS A O 1
ATOM 1542 N N . PHE A 1 181 ? 28.700 -0.110 -22.341 1.00 86.69 181 PHE A N 1
ATOM 1543 C CA . PHE A 1 181 ? 29.963 -0.797 -22.068 1.00 86.69 181 PHE A CA 1
ATOM 1544 C C . PHE A 1 181 ? 29.904 -2.290 -22.421 1.00 86.69 181 PHE A C 1
ATOM 1546 O O . PHE A 1 181 ? 30.846 -2.827 -22.993 1.00 86.69 181 PHE A O 1
ATOM 1553 N N . LYS A 1 182 ? 28.777 -2.958 -22.140 1.00 84.88 182 LYS A N 1
ATOM 1554 C CA . LYS A 1 182 ? 28.551 -4.348 -22.556 1.00 84.88 182 LYS A CA 1
ATOM 1555 C C . LYS A 1 182 ? 28.561 -4.492 -24.081 1.00 84.88 182 LYS A C 1
ATOM 1557 O O . LYS A 1 182 ? 29.209 -5.401 -24.585 1.00 84.88 182 LYS A O 1
ATOM 1562 N N . ASP A 1 183 ? 27.877 -3.597 -24.792 1.00 84.06 183 ASP A N 1
ATOM 1563 C CA . ASP A 1 183 ? 27.831 -3.604 -26.259 1.00 84.06 183 ASP A CA 1
ATOM 1564 C C . ASP A 1 183 ? 29.233 -3.375 -26.852 1.00 84.06 183 ASP A C 1
ATOM 1566 O O . ASP A 1 183 ? 29.609 -4.031 -27.818 1.00 84.06 183 ASP A O 1
ATOM 1570 N N . LEU A 1 184 ? 30.040 -2.502 -26.235 1.00 85.88 184 LEU A N 1
ATOM 1571 C CA . LEU A 1 184 ? 31.434 -2.275 -26.627 1.00 85.88 184 LEU A CA 1
ATOM 1572 C C . LEU A 1 184 ? 32.292 -3.541 -26.480 1.00 85.88 184 LEU A C 1
ATOM 1574 O O . LEU A 1 184 ? 33.030 -3.866 -27.399 1.00 85.88 184 LEU A O 1
ATOM 1578 N N . ILE A 1 185 ? 32.182 -4.264 -25.358 1.00 80.62 185 ILE A N 1
ATOM 1579 C CA . ILE A 1 185 ? 32.920 -5.521 -25.140 1.00 80.62 185 ILE A CA 1
ATOM 1580 C C . ILE A 1 185 ? 32.512 -6.583 -26.165 1.00 80.62 185 ILE A C 1
ATOM 1582 O O . ILE A 1 185 ? 33.381 -7.234 -26.735 1.00 80.62 185 ILE A O 1
ATOM 1586 N N . ILE A 1 186 ? 31.208 -6.747 -26.413 1.00 80.94 186 ILE A N 1
ATOM 1587 C CA . ILE A 1 186 ? 30.702 -7.719 -27.395 1.00 80.94 186 ILE A CA 1
ATOM 1588 C C . ILE A 1 186 ? 31.226 -7.399 -28.795 1.00 80.94 186 ILE A C 1
ATOM 1590 O O . ILE A 1 186 ? 31.590 -8.309 -29.516 1.00 80.94 186 ILE A O 1
ATOM 1594 N N . ASN A 1 187 ? 31.305 -6.122 -29.171 1.00 78.06 187 ASN A N 1
ATOM 1595 C CA . ASN A 1 187 ? 31.822 -5.727 -30.483 1.00 78.06 187 ASN A CA 1
ATOM 1596 C C . ASN A 1 187 ? 33.356 -5.844 -30.606 1.00 78.06 187 ASN A C 1
ATOM 1598 O O . ASN A 1 187 ? 33.877 -5.733 -31.712 1.00 78.06 187 ASN A O 1
ATOM 1602 N N . LEU A 1 188 ? 34.076 -6.008 -29.490 1.00 71.69 188 LEU A N 1
ATOM 1603 C CA . LEU A 1 188 ? 35.531 -6.198 -29.442 1.00 71.69 188 LEU A CA 1
ATOM 1604 C C . LEU A 1 188 ? 35.946 -7.679 -29.353 1.00 71.69 188 LEU A C 1
ATOM 1606 O O . LEU A 1 188 ? 37.141 -7.957 -29.442 1.00 71.69 188 LEU A O 1
ATOM 1610 N N . THR A 1 189 ? 34.995 -8.597 -29.136 1.00 59.59 189 THR A N 1
ATOM 1611 C CA . THR A 1 189 ? 35.215 -10.051 -29.001 1.00 59.59 189 THR A CA 1
ATOM 1612 C C . THR A 1 189 ? 34.668 -10.773 -30.223 1.00 59.59 189 THR A C 1
ATOM 1614 O O . THR A 1 189 ? 35.344 -11.708 -30.698 1.00 59.59 189 THR A O 1
#

Foldseek 3Di:
DDDDDDQDDDDPAPLLCLLQVVPPDDPPQDDDDPVLCVVLVHFDPPQLDPRVSQSVNVQSLPPPRDDDDDRPDDDPDDDDDDPPDLPSVLVSLLSNLVVRLVVSLVSCVVSVNNVSLLSNVNSVVCNCVVPNPVPLDDCVPSNLVNLVSSVVSVNDDPVVSVVSVVVVVVVVVVSVVVVVVVVVVVVVD

Radius of gyration: 19.81 Å; chains: 1; bounding box: 59×43×50 Å

Secondary structure (DSSP, 8-state):
---PPPP-PPPS-HHHHHHTT-----TTSPPPPHHHHHHTTS--TT-SS-HHHHHHHHHHHSTT------SSSPPS---------HHHHHHHHHHHHHHHHHHHHHHHHHTT-GGGGGGGHHHHHHIIIIIITTS-S--HHHHHHHHHHHHHTTSS-HHHHHHHHHHHHHHHHHHHHHHHHHHHHHHH-

pLDDT: mean 89.35, std 10.39, range [51.84, 98.62]